Protein AF-A0A7W3JGL0-F1 (afdb_monomer_lite)

Sequence (249 aa):
MTEWSTSGGASVGLTPDGSASRDSFLTVTFDGLAQGTTYTVSADIQVPAAQTSTALDARARRVVVYNAVENAALQSAAALNIAGDTRRLAVTFTVGANAPLIRLYNGSELAADVIRWDSVLITEAQNDQTYFDGSSDARTAASNPIQVVGYESNRESKNVFHDVLGGGQDAALSPAGLRTGTLTYKFLTEADAYECELMHSGTGVLKFRDDHLTTIGMAYVPDGSITRELNVEGRVFWLVSVAFREVIV

Structure (mmCIF, N/CA/C/O backbone):
data_AF-A0A7W3JGL0-F1
#
_entry.id   AF-A0A7W3JGL0-F1
#
loop_
_atom_site.group_PDB
_atom_site.id
_atom_site.type_symbol
_atom_site.label_atom_id
_atom_site.label_alt_id
_atom_site.label_comp_id
_atom_site.label_asym_id
_atom_site.label_entity_id
_atom_site.label_seq_id
_atom_site.pdbx_PDB_ins_code
_atom_site.Cartn_x
_atom_site.Cartn_y
_atom_site.Cartn_z
_atom_site.occupancy
_atom_site.B_iso_or_equiv
_atom_site.auth_seq_id
_atom_site.auth_comp_id
_atom_site.auth_asym_id
_atom_site.auth_atom_id
_atom_site.pdbx_PDB_model_num
ATOM 1 N N . MET A 1 1 ? 22.371 -11.966 -1.452 1.00 48.28 1 MET A N 1
ATOM 2 C CA . MET A 1 1 ? 21.606 -10.822 -1.980 1.00 48.28 1 MET A CA 1
ATOM 3 C C . MET A 1 1 ? 20.168 -11.092 -1.588 1.00 48.28 1 MET A C 1
ATOM 5 O O . MET A 1 1 ? 19.657 -12.127 -1.988 1.00 48.28 1 MET A O 1
ATOM 9 N N . THR A 1 2 ? 19.590 -10.303 -0.686 1.00 53.94 2 THR A N 1
ATOM 10 C CA . THR A 1 2 ? 18.216 -10.526 -0.216 1.00 53.94 2 THR A CA 1
ATOM 11 C C . THR A 1 2 ? 17.275 -10.134 -1.348 1.00 53.94 2 THR A C 1
ATOM 13 O O . THR A 1 2 ? 17.360 -9.013 -1.849 1.00 53.94 2 THR A O 1
ATOM 16 N N . GLU A 1 3 ? 16.455 -11.067 -1.822 1.00 70.94 3 GLU A N 1
ATOM 17 C CA . GLU A 1 3 ? 15.416 -10.752 -2.796 1.00 70.94 3 GLU A CA 1
ATOM 18 C C . GLU A 1 3 ? 14.375 -9.840 -2.140 1.00 70.94 3 GLU A C 1
ATOM 20 O O . GLU A 1 3 ? 14.020 -10.035 -0.981 1.00 70.94 3 GLU A O 1
ATOM 25 N N . TRP A 1 4 ? 13.948 -8.796 -2.852 1.00 84.00 4 TRP A N 1
ATOM 26 C CA . TRP A 1 4 ? 12.911 -7.895 -2.355 1.00 84.00 4 TRP A CA 1
ATOM 27 C C . TRP A 1 4 ? 11.565 -8.614 -2.273 1.00 84.00 4 TRP A C 1
ATOM 29 O O . TRP A 1 4 ? 11.262 -9.435 -3.137 1.00 84.00 4 TRP A O 1
ATOM 39 N N . SER A 1 5 ? 10.766 -8.248 -1.278 1.00 80.31 5 SER A N 1
ATOM 40 C CA . SER A 1 5 ? 9.359 -8.605 -1.096 1.00 80.31 5 SER A CA 1
ATOM 41 C C . SER A 1 5 ? 8.697 -7.497 -0.284 1.00 80.31 5 SER A C 1
ATOM 43 O O . SER A 1 5 ? 9.308 -6.992 0.663 1.00 80.31 5 SER A O 1
ATOM 45 N N . THR A 1 6 ? 7.468 -7.125 -0.623 1.00 69.12 6 THR A N 1
ATOM 46 C CA . THR A 1 6 ? 6.667 -6.204 0.193 1.00 69.12 6 THR A CA 1
ATOM 47 C C . THR A 1 6 ? 6.252 -6.876 1.496 1.00 69.12 6 THR A C 1
ATOM 49 O O . THR A 1 6 ? 6.255 -6.247 2.551 1.00 69.12 6 THR A O 1
ATOM 52 N N . SER A 1 7 ? 5.918 -8.167 1.431 1.00 67.62 7 SER A N 1
ATOM 53 C CA . SER A 1 7 ? 5.554 -8.972 2.594 1.00 67.62 7 SER A CA 1
ATOM 54 C C . SER A 1 7 ? 6.132 -10.385 2.480 1.00 67.62 7 SER A C 1
ATOM 56 O O . SER A 1 7 ? 6.378 -10.891 1.389 1.00 67.62 7 SER A O 1
ATOM 58 N N . GLY A 1 8 ? 6.395 -11.034 3.615 1.00 72.00 8 GLY A N 1
ATOM 59 C CA . GLY A 1 8 ? 6.987 -12.372 3.619 1.00 72.00 8 GLY A CA 1
ATOM 60 C C . GLY A 1 8 ? 8.467 -12.372 3.220 1.00 72.00 8 GLY A C 1
ATOM 61 O O . GLY A 1 8 ? 9.244 -11.564 3.724 1.00 72.00 8 GLY A O 1
ATOM 62 N N . GLY A 1 9 ? 8.872 -13.332 2.384 1.00 78.12 9 GLY A N 1
ATOM 63 C CA . GLY A 1 9 ? 10.282 -13.551 2.028 1.00 78.12 9 GLY A CA 1
ATOM 64 C C . GLY A 1 9 ? 10.545 -13.820 0.547 1.00 78.12 9 GLY A C 1
ATOM 65 O O . GLY A 1 9 ? 11.642 -14.262 0.212 1.00 78.12 9 GLY A O 1
ATOM 66 N N . ALA A 1 10 ? 9.554 -13.613 -0.324 1.00 83.88 10 ALA A N 1
ATOM 67 C CA . ALA A 1 10 ? 9.675 -13.842 -1.761 1.00 83.88 10 ALA A CA 1
ATOM 68 C C . ALA A 1 10 ? 8.770 -12.884 -2.545 1.00 83.88 10 ALA A C 1
ATOM 70 O O . ALA A 1 10 ? 7.711 -12.504 -2.065 1.00 83.88 10 ALA A O 1
ATOM 71 N N . SER A 1 11 ? 9.177 -12.544 -3.766 1.00 90.56 11 SER A N 1
ATOM 72 C CA . SER A 1 11 ? 8.358 -11.851 -4.766 1.00 90.56 11 SER A CA 1
ATOM 73 C C . SER A 1 11 ? 8.549 -12.512 -6.127 1.00 90.56 11 SER A C 1
ATOM 75 O O . SER A 1 11 ? 9.456 -13.328 -6.315 1.00 90.56 11 SER A O 1
ATOM 77 N N . VAL A 1 12 ? 7.714 -12.160 -7.104 1.00 92.69 12 VAL A N 1
ATOM 78 C CA . VAL A 1 12 ? 7.864 -12.667 -8.469 1.00 92.69 12 VAL A CA 1
ATOM 79 C C . VAL A 1 12 ? 8.698 -11.688 -9.288 1.00 92.69 12 VAL A C 1
ATOM 81 O O . VAL A 1 12 ? 8.250 -10.590 -9.620 1.00 92.69 12 VAL A O 1
ATOM 84 N N . GLY A 1 13 ? 9.918 -12.094 -9.639 1.00 92.50 13 GLY A N 1
ATOM 85 C CA . GLY A 1 13 ? 10.746 -11.388 -10.614 1.00 92.50 13 GLY A CA 1
ATOM 86 C C . GLY A 1 13 ? 10.250 -11.628 -12.039 1.00 92.50 13 GLY A C 1
ATOM 87 O O . GLY A 1 13 ? 10.026 -12.768 -12.440 1.00 92.50 13 GLY A O 1
ATOM 88 N N . LEU A 1 14 ? 10.103 -10.556 -12.813 1.00 92.88 14 LEU A N 1
ATOM 89 C CA . LEU A 1 14 ? 9.735 -10.607 -14.221 1.00 92.88 14 LEU A CA 1
ATOM 90 C C . LEU A 1 14 ? 10.861 -10.004 -15.062 1.00 92.88 14 LEU A C 1
ATOM 92 O O . LEU A 1 14 ? 11.038 -8.781 -15.112 1.00 92.88 14 LEU A O 1
ATOM 96 N N . THR A 1 15 ? 11.591 -10.888 -15.735 1.00 91.19 15 THR A N 1
ATOM 97 C CA . THR A 1 15 ? 12.737 -10.563 -16.588 1.00 91.19 15 THR A CA 1
ATOM 98 C C . THR A 1 15 ? 12.379 -10.851 -18.046 1.00 91.19 15 THR A C 1
ATOM 100 O O . THR A 1 15 ? 12.052 -11.999 -18.354 1.00 91.19 15 THR A O 1
ATOM 103 N N . PRO A 1 16 ? 12.422 -9.852 -18.945 1.00 89.94 16 PRO A N 1
ATOM 104 C CA . PRO A 1 16 ? 12.273 -10.081 -20.377 1.00 89.94 16 PRO A CA 1
ATOM 105 C C . PRO A 1 16 ? 13.381 -11.001 -20.900 1.00 89.94 16 PRO A C 1
ATOM 107 O O . PRO A 1 16 ? 14.488 -11.026 -20.367 1.00 89.94 16 PRO A O 1
ATOM 110 N N . ASP A 1 17 ? 13.111 -11.752 -21.960 1.00 81.88 17 ASP A N 1
ATOM 111 C CA . ASP A 1 17 ? 14.067 -12.717 -22.518 1.00 81.88 17 ASP A CA 1
ATOM 112 C C . ASP A 1 17 ? 15.107 -12.090 -23.469 1.00 81.88 17 ASP A C 1
ATOM 114 O O . ASP A 1 17 ? 16.048 -12.767 -23.881 1.00 81.88 17 ASP A O 1
ATOM 118 N N . GLY A 1 18 ? 14.973 -10.800 -23.808 1.00 69.94 18 GLY A N 1
ATOM 119 C CA . GLY A 1 18 ? 15.872 -10.110 -24.738 1.00 69.94 18 GLY A CA 1
ATOM 120 C C . GLY A 1 18 ? 15.478 -10.218 -26.217 1.00 69.94 18 GLY A C 1
ATOM 121 O O . GLY A 1 18 ? 16.263 -9.813 -27.072 1.00 69.94 18 GLY A O 1
ATOM 122 N 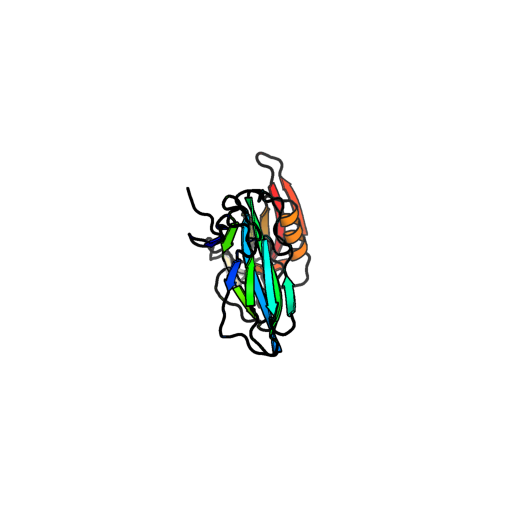N . SER A 1 19 ? 14.307 -10.777 -26.551 1.00 65.69 19 SER A N 1
ATOM 123 C CA . SER A 1 19 ? 13.934 -11.173 -27.923 1.00 65.69 19 SER A CA 1
ATOM 124 C C . SER A 1 19 ? 13.215 -10.101 -28.766 1.00 65.69 19 SER A C 1
ATOM 126 O O . SER A 1 19 ? 12.573 -10.431 -29.762 1.00 65.69 19 SER A O 1
ATOM 128 N N . ALA A 1 20 ? 13.321 -8.816 -28.399 1.00 72.31 20 ALA A N 1
ATOM 129 C CA . ALA A 1 20 ? 12.578 -7.675 -28.974 1.00 72.31 20 ALA A CA 1
ATOM 130 C C . ALA A 1 20 ? 11.058 -7.654 -28.680 1.00 72.31 20 ALA A C 1
ATOM 132 O O . ALA A 1 20 ? 10.349 -6.725 -29.080 1.00 72.31 20 ALA A O 1
ATOM 133 N N . SER A 1 21 ? 10.526 -8.650 -27.960 1.00 84.00 21 SER A N 1
ATOM 134 C CA . SER A 1 21 ? 9.156 -8.595 -27.444 1.00 84.00 21 SER A CA 1
ATOM 135 C C . SER A 1 21 ? 9.086 -7.721 -26.197 1.00 84.00 21 SER A C 1
ATOM 137 O O . SER A 1 21 ? 9.867 -7.885 -25.267 1.00 84.00 21 SER A O 1
ATOM 139 N N . ARG A 1 22 ? 8.098 -6.826 -26.158 1.00 89.31 22 ARG A N 1
ATOM 140 C CA . ARG A 1 22 ? 7.810 -5.949 -25.011 1.00 89.31 22 ARG A CA 1
ATOM 141 C C . ARG A 1 22 ? 6.583 -6.400 -24.223 1.00 89.31 22 ARG A C 1
ATOM 143 O O . ARG A 1 22 ? 6.184 -5.752 -23.261 1.00 89.31 22 ARG A O 1
ATOM 150 N N . ASP A 1 23 ? 5.985 -7.520 -24.622 1.00 88.50 23 ASP A N 1
ATOM 151 C CA . ASP A 1 23 ? 4.778 -8.088 -24.014 1.00 88.50 23 ASP A CA 1
ATOM 152 C C . ASP A 1 23 ? 5.149 -9.095 -22.911 1.00 88.50 23 ASP A C 1
ATOM 154 O O . ASP A 1 23 ? 4.600 -10.189 -22.826 1.00 88.50 23 ASP A O 1
ATOM 158 N N . SER A 1 24 ? 6.137 -8.756 -22.077 1.00 90.69 24 SER A N 1
ATOM 159 C CA . SER A 1 24 ? 6.474 -9.541 -20.886 1.00 90.69 24 SER A CA 1
ATOM 160 C C . SER A 1 24 ? 5.558 -9.140 -19.732 1.00 90.69 24 SER A C 1
ATOM 162 O O . SER A 1 24 ? 5.601 -7.999 -19.255 1.00 90.69 24 SER A O 1
ATOM 164 N N . PHE A 1 25 ? 4.741 -10.086 -19.269 1.00 93.19 25 PHE A N 1
ATOM 165 C CA . PHE A 1 25 ? 3.782 -9.886 -18.186 1.00 93.19 25 PHE A CA 1
ATOM 166 C C . PHE A 1 25 ? 3.583 -11.154 -17.350 1.00 93.19 25 PHE A C 1
ATOM 168 O O . PHE A 1 25 ? 3.810 -12.271 -17.812 1.00 93.19 25 PHE A O 1
ATOM 175 N N . LEU A 1 26 ? 3.087 -10.972 -16.128 1.00 94.12 26 LEU A N 1
ATOM 176 C CA . LEU A 1 26 ? 2.464 -12.040 -15.346 1.00 94.12 26 LEU A CA 1
ATOM 177 C C . LEU A 1 26 ? 0.955 -11.993 -15.566 1.00 94.12 26 LEU A C 1
ATOM 179 O O . LEU A 1 26 ? 0.373 -10.908 -15.581 1.00 94.12 26 LEU A O 1
ATOM 183 N N . THR A 1 27 ? 0.322 -13.154 -15.720 1.00 93.31 27 THR A N 1
ATOM 184 C CA . THR A 1 27 ? -1.144 -13.241 -15.756 1.00 93.31 27 THR A CA 1
ATOM 185 C C . THR A 1 27 ? -1.660 -13.547 -14.363 1.00 93.31 27 THR A C 1
ATOM 187 O O . THR A 1 27 ? -1.205 -14.499 -13.731 1.00 93.31 27 THR A O 1
ATOM 190 N N . VAL A 1 28 ? -2.632 -12.765 -13.907 1.00 92.12 28 VAL A N 1
ATOM 191 C CA . VAL A 1 28 ? -3.369 -13.026 -12.670 1.00 92.12 28 VAL A CA 1
ATOM 192 C C . VAL A 1 28 ? -4.700 -13.653 -13.060 1.00 92.12 28 VAL A C 1
ATOM 194 O O . VAL A 1 28 ? -5.459 -13.066 -13.829 1.00 92.12 28 VAL A O 1
ATOM 197 N N . THR A 1 29 ? -4.967 -14.855 -12.555 1.00 85.88 29 THR A N 1
ATOM 198 C CA . THR A 1 29 ? -6.208 -15.590 -12.837 1.00 85.88 29 THR A CA 1
ATOM 199 C C . THR A 1 29 ? -6.998 -15.743 -11.547 1.00 85.88 29 THR A C 1
ATOM 201 O O . THR A 1 29 ? -6.423 -16.078 -10.513 1.00 85.88 29 THR A O 1
ATOM 204 N N . PHE A 1 30 ? -8.303 -15.485 -11.608 1.00 82.38 30 PHE A N 1
ATOM 205 C CA . PHE A 1 30 ? -9.216 -15.666 -10.486 1.00 82.38 30 PHE A CA 1
ATOM 206 C C . PHE A 1 30 ? -10.562 -16.176 -10.997 1.00 82.38 30 PHE A C 1
ATOM 208 O O . PHE A 1 30 ? -11.223 -15.504 -11.786 1.00 82.38 30 PHE A O 1
ATOM 215 N N . ASP A 1 31 ? -10.971 -17.352 -10.527 1.00 79.12 31 ASP A N 1
ATOM 216 C CA . ASP A 1 31 ? -12.157 -18.051 -11.040 1.00 79.12 31 ASP A CA 1
ATOM 217 C C . ASP A 1 31 ? -13.481 -17.525 -10.449 1.00 79.12 31 ASP A C 1
ATOM 219 O O . ASP A 1 31 ? -14.560 -17.909 -10.891 1.00 79.12 31 ASP A O 1
ATOM 223 N N . GLY A 1 32 ? -13.421 -16.631 -9.455 1.00 82.38 32 GLY A N 1
ATOM 224 C CA . GLY A 1 32 ? -14.588 -16.124 -8.721 1.00 82.38 32 GLY A CA 1
ATOM 225 C C . GLY A 1 32 ? -15.128 -14.765 -9.181 1.00 82.38 32 GLY A C 1
ATOM 226 O O . GLY A 1 32 ? -15.842 -14.120 -8.418 1.00 82.38 32 GLY A O 1
ATOM 227 N N . LEU A 1 33 ? -14.765 -14.286 -10.375 1.00 87.12 33 LEU A N 1
ATOM 228 C CA . LEU A 1 33 ? -15.243 -12.995 -10.885 1.00 87.12 33 LEU A CA 1
ATOM 229 C C . LEU A 1 33 ? -16.675 -13.111 -11.429 1.00 87.12 33 LEU A C 1
ATOM 231 O O . LEU A 1 33 ? -16.904 -13.724 -12.471 1.00 87.12 33 LEU A O 1
ATOM 235 N N . ALA A 1 34 ? -17.639 -12.494 -10.746 1.00 88.00 34 ALA A N 1
ATOM 236 C CA . ALA A 1 34 ? -19.038 -12.485 -11.157 1.00 88.00 34 ALA A CA 1
ATOM 237 C C . ALA A 1 34 ? -19.312 -11.415 -12.228 1.00 88.00 34 ALA A C 1
ATOM 239 O O . ALA A 1 34 ? -18.897 -10.264 -12.096 1.00 88.00 34 ALA A O 1
ATOM 240 N N . GLN A 1 35 ? -20.044 -11.782 -13.286 1.00 89.50 35 GLN A N 1
ATOM 241 C CA . GLN A 1 35 ? -20.474 -10.847 -14.330 1.00 89.50 35 GLN A CA 1
ATOM 242 C C . GLN A 1 35 ? -21.324 -9.708 -13.747 1.00 89.50 35 GLN A C 1
ATOM 244 O O . GLN A 1 35 ? -22.228 -9.938 -12.950 1.00 89.50 35 GLN A O 1
ATOM 249 N N . GLY A 1 36 ? -21.068 -8.480 -14.202 1.00 86.94 36 GLY A N 1
ATOM 250 C CA . GLY A 1 36 ? -21.747 -7.264 -13.751 1.00 86.94 36 GLY A CA 1
ATOM 251 C C . GLY A 1 36 ? -21.203 -6.701 -12.438 1.00 86.94 36 GLY A C 1
ATOM 252 O O . GLY A 1 36 ? -21.523 -5.566 -12.091 1.00 86.94 36 GLY A O 1
ATOM 253 N N . THR A 1 37 ? -20.350 -7.448 -11.738 1.00 87.06 37 THR A N 1
ATOM 254 C CA . THR A 1 37 ? -19.745 -7.014 -10.483 1.00 87.06 37 THR A CA 1
ATOM 255 C C . THR A 1 37 ? -18.481 -6.197 -10.740 1.00 87.06 37 THR A C 1
ATOM 257 O O . THR A 1 37 ? -17.677 -6.496 -11.629 1.00 87.06 37 THR A O 1
ATOM 260 N N . THR A 1 38 ? -18.305 -5.136 -9.955 1.00 87.94 38 THR A N 1
ATOM 261 C CA . THR A 1 38 ? -17.106 -4.294 -9.990 1.00 87.94 38 THR A CA 1
ATOM 262 C C . THR A 1 38 ? -16.064 -4.833 -9.026 1.00 87.94 38 THR A C 1
ATOM 264 O O . THR A 1 38 ? -16.363 -5.072 -7.862 1.00 87.94 38 THR A O 1
ATOM 267 N N . TYR A 1 39 ? -14.832 -4.974 -9.500 1.00 88.50 39 TYR A N 1
ATOM 268 C CA . TYR A 1 39 ? -13.680 -5.399 -8.721 1.00 88.50 39 TYR A CA 1
ATOM 269 C C . TYR A 1 39 ? -12.544 -4.388 -8.846 1.00 88.50 39 TYR A C 1
ATOM 271 O O . TYR A 1 39 ? -12.465 -3.628 -9.809 1.00 88.50 39 TYR A O 1
ATOM 279 N N . THR A 1 40 ? -11.632 -4.398 -7.883 1.00 88.69 40 THR A N 1
ATOM 280 C CA . THR A 1 40 ? -10.342 -3.719 -7.963 1.00 88.69 40 THR A CA 1
ATOM 281 C C . THR A 1 40 ? -9.242 -4.758 -7.880 1.00 88.69 40 THR A C 1
ATOM 283 O O . THR A 1 40 ? -9.160 -5.499 -6.905 1.00 88.69 40 THR A O 1
ATOM 286 N N . VAL A 1 41 ? -8.382 -4.806 -8.895 1.00 91.38 41 VAL A N 1
ATOM 287 C CA . VAL A 1 41 ? -7.107 -5.518 -8.796 1.00 91.38 41 VAL A CA 1
ATOM 288 C C . VAL A 1 41 ? -6.028 -4.550 -8.344 1.00 91.38 41 VAL A C 1
ATOM 290 O O . VAL A 1 41 ? -5.963 -3.418 -8.826 1.00 91.38 41 VAL A O 1
ATOM 293 N N . SER A 1 42 ? -5.167 -4.996 -7.438 1.00 90.12 42 SER A N 1
ATOM 294 C CA . SER A 1 42 ? -4.007 -4.245 -6.983 1.00 90.12 42 SER A CA 1
ATOM 295 C C . SER A 1 42 ? -2.791 -5.146 -6.774 1.00 90.12 42 SER A C 1
ATOM 297 O O . SER A 1 42 ? -2.930 -6.337 -6.506 1.00 90.12 42 SER A O 1
ATOM 299 N N . ALA A 1 43 ? -1.596 -4.590 -6.948 1.00 90.12 43 ALA A N 1
ATOM 300 C CA . ALA A 1 43 ? -0.329 -5.290 -6.758 1.00 90.12 43 ALA A CA 1
ATOM 301 C C . ALA A 1 43 ? 0.774 -4.289 -6.398 1.00 90.12 43 ALA A C 1
ATOM 303 O O . ALA A 1 43 ? 0.718 -3.127 -6.815 1.00 90.12 43 ALA A O 1
ATOM 304 N N . ASP A 1 44 ? 1.780 -4.744 -5.658 1.00 90.56 44 ASP A N 1
ATOM 305 C CA . ASP A 1 44 ? 2.986 -3.971 -5.391 1.00 90.56 44 ASP A CA 1
ATOM 306 C C . ASP A 1 44 ? 4.030 -4.261 -6.456 1.00 90.56 44 ASP A C 1
ATOM 308 O O . ASP A 1 44 ? 4.251 -5.411 -6.834 1.00 90.56 44 ASP A O 1
ATOM 312 N N . ILE A 1 45 ? 4.672 -3.207 -6.941 1.00 93.81 45 ILE A N 1
ATOM 313 C CA . ILE A 1 45 ? 5.772 -3.290 -7.897 1.00 93.81 45 ILE A CA 1
ATOM 314 C C . ILE A 1 45 ? 7.041 -2.746 -7.260 1.00 93.81 45 ILE A C 1
ATOM 316 O O . ILE A 1 45 ? 6.999 -1.720 -6.581 1.00 93.81 45 ILE A O 1
ATOM 320 N N . GLN A 1 46 ? 8.169 -3.389 -7.556 1.00 94.12 46 GLN A N 1
ATOM 321 C CA . GLN A 1 46 ? 9.494 -2.804 -7.402 1.00 94.12 46 GLN A CA 1
ATOM 322 C C . GLN A 1 46 ? 10.182 -2.663 -8.762 1.00 94.12 46 GLN A C 1
ATOM 324 O O . GLN A 1 46 ? 10.187 -3.594 -9.574 1.00 94.12 46 GLN A O 1
ATOM 329 N N . VAL A 1 47 ? 10.835 -1.517 -8.957 1.00 92.81 47 VAL A N 1
ATOM 330 C CA . VAL A 1 47 ? 11.771 -1.225 -10.047 1.00 92.81 47 VAL A CA 1
ATOM 331 C C . VAL A 1 47 ? 13.194 -1.204 -9.461 1.00 92.81 47 VAL A C 1
ATOM 333 O O . VAL A 1 47 ? 13.651 -0.161 -8.995 1.00 92.81 47 VAL A O 1
ATOM 336 N N . PRO A 1 48 ? 13.922 -2.340 -9.414 1.00 90.25 48 PRO A N 1
ATOM 337 C CA . PRO A 1 48 ? 15.226 -2.426 -8.746 1.00 90.25 48 PRO A CA 1
ATOM 338 C C . PRO A 1 48 ? 16.272 -1.487 -9.358 1.00 90.25 48 PRO A C 1
ATOM 340 O O . PRO A 1 48 ? 17.074 -0.887 -8.646 1.00 90.25 48 PRO A O 1
ATOM 343 N N . ALA A 1 49 ? 16.228 -1.333 -10.679 1.00 92.31 49 ALA A N 1
ATOM 344 C CA . ALA A 1 49 ? 17.006 -0.379 -11.450 1.00 92.31 49 ALA A CA 1
ATOM 345 C C . ALA A 1 49 ? 16.091 0.268 -12.491 1.00 92.31 49 ALA A C 1
ATOM 347 O O . ALA A 1 49 ? 15.136 -0.360 -12.949 1.00 92.31 49 ALA A O 1
ATOM 348 N N . ALA A 1 50 ? 16.383 1.513 -12.869 1.00 93.38 50 ALA A N 1
ATOM 349 C CA . ALA A 1 50 ? 15.660 2.157 -13.957 1.00 93.38 50 ALA A CA 1
ATOM 350 C C . ALA A 1 50 ? 15.792 1.310 -15.231 1.00 93.38 50 ALA A C 1
ATOM 352 O O . ALA A 1 50 ? 16.898 0.930 -15.615 1.00 93.38 50 ALA A O 1
ATOM 353 N N . GLN A 1 51 ? 14.663 1.029 -15.875 1.00 94.94 51 GLN A N 1
ATOM 354 C CA . GLN A 1 51 ? 14.622 0.350 -17.158 1.00 94.94 51 GLN A CA 1
ATOM 355 C C . GLN A 1 51 ? 15.303 1.222 -18.210 1.00 94.94 51 GLN A C 1
ATOM 357 O O . GLN A 1 51 ? 15.044 2.426 -18.313 1.00 94.94 51 GLN A O 1
ATOM 362 N N . THR A 1 52 ? 16.181 0.596 -18.976 1.00 94.50 52 THR A N 1
ATOM 363 C CA . THR A 1 52 ? 17.081 1.237 -19.934 1.00 94.50 52 THR A CA 1
ATOM 364 C C . THR A 1 52 ? 16.626 1.078 -21.377 1.00 94.50 52 THR A C 1
ATOM 366 O O . THR A 1 52 ? 17.153 1.768 -22.250 1.00 94.50 52 THR A O 1
ATOM 369 N N . SER A 1 53 ? 15.635 0.219 -21.643 1.00 92.44 53 SER A N 1
ATOM 370 C CA . SER A 1 53 ? 15.044 0.106 -22.973 1.00 92.44 53 SER A CA 1
ATOM 371 C C . SER A 1 53 ? 14.544 1.465 -23.452 1.00 92.44 53 SER A C 1
ATOM 373 O O . SER A 1 53 ? 13.781 2.160 -22.778 1.00 92.44 53 SER A O 1
ATOM 375 N N . THR A 1 54 ? 14.956 1.833 -24.660 1.00 90.31 54 THR A N 1
ATOM 376 C CA . THR A 1 54 ? 14.480 3.033 -25.354 1.00 90.31 54 THR A CA 1
ATOM 377 C C . THR A 1 54 ? 13.119 2.817 -26.014 1.00 90.31 54 THR A C 1
ATOM 379 O O . THR A 1 54 ? 12.518 3.770 -26.506 1.00 90.31 54 THR A O 1
ATOM 382 N N . ALA A 1 55 ? 12.619 1.580 -26.007 1.00 89.31 55 ALA A N 1
ATOM 383 C CA . ALA A 1 55 ? 11.414 1.170 -26.701 1.00 89.31 55 ALA A CA 1
ATOM 384 C C . ALA A 1 55 ? 10.320 0.676 -25.748 1.00 89.31 55 ALA A C 1
ATOM 386 O O . ALA A 1 55 ? 9.521 -0.136 -26.171 1.00 89.31 55 ALA A O 1
ATOM 387 N N . LEU A 1 56 ? 10.225 1.134 -24.498 1.00 92.12 56 LEU A N 1
ATOM 388 C CA . LEU A 1 56 ? 9.202 0.647 -23.553 1.00 92.12 56 LEU A CA 1
ATOM 389 C C . LEU A 1 56 ? 7.771 0.631 -24.131 1.00 92.12 56 LEU A C 1
ATOM 391 O O . LEU A 1 56 ? 7.344 1.568 -24.812 1.00 92.12 56 LEU A O 1
ATOM 395 N N . ASP A 1 57 ? 7.016 -0.428 -23.834 1.00 93.12 57 ASP A N 1
ATOM 396 C CA . ASP A 1 57 ? 5.592 -0.512 -24.163 1.00 93.12 57 ASP A CA 1
ATOM 397 C C . ASP A 1 57 ? 4.785 0.554 -23.399 1.00 93.12 57 ASP A C 1
ATOM 399 O O . ASP A 1 57 ? 5.133 0.951 -22.284 1.00 93.12 57 ASP A O 1
ATOM 403 N N . ALA A 1 58 ? 3.652 0.990 -23.955 1.00 90.75 58 ALA A N 1
ATOM 404 C CA . ALA A 1 58 ? 2.749 1.927 -23.280 1.00 90.75 58 ALA A CA 1
ATOM 405 C C . ALA A 1 58 ? 2.222 1.387 -21.930 1.00 90.75 58 ALA A C 1
ATOM 407 O O . ALA A 1 58 ? 1.871 2.161 -21.030 1.00 90.75 58 ALA A O 1
ATOM 408 N N . ARG A 1 59 ? 2.195 0.057 -21.784 1.00 94.06 59 ARG A N 1
ATOM 409 C CA . ARG A 1 59 ? 1.778 -0.685 -20.591 1.00 94.06 59 ARG A CA 1
ATOM 410 C C . ARG A 1 59 ? 2.920 -0.939 -19.605 1.00 94.06 59 ARG A C 1
ATOM 412 O O . ARG A 1 59 ? 2.680 -1.557 -18.572 1.00 94.06 59 ARG A O 1
ATOM 419 N N . ALA A 1 60 ? 4.142 -0.483 -19.887 1.00 94.88 60 ALA A N 1
ATOM 420 C CA . ALA A 1 60 ? 5.294 -0.738 -19.030 1.00 94.88 60 ALA A CA 1
ATOM 421 C C . ALA A 1 60 ? 5.055 -0.286 -17.585 1.00 94.88 60 ALA A C 1
ATOM 423 O O . ALA A 1 60 ? 4.610 0.840 -17.338 1.00 94.88 60 ALA A O 1
ATOM 424 N N . ARG A 1 61 ? 5.382 -1.176 -16.637 1.00 95.62 61 ARG A N 1
ATOM 425 C CA . ARG A 1 61 ? 5.239 -0.968 -15.188 1.00 95.62 61 ARG A CA 1
ATOM 426 C C . ARG A 1 61 ? 3.807 -0.632 -14.750 1.00 95.62 61 ARG A C 1
ATOM 428 O O . ARG A 1 61 ? 3.610 0.228 -13.890 1.00 95.62 61 ARG A O 1
ATOM 435 N N . ARG A 1 62 ? 2.803 -1.264 -15.366 1.00 95.94 62 ARG A N 1
ATOM 436 C CA . ARG A 1 62 ? 1.379 -1.073 -15.040 1.00 95.94 62 ARG A CA 1
ATOM 437 C C . ARG A 1 62 ? 0.691 -2.381 -14.685 1.00 95.94 62 ARG A C 1
ATOM 439 O O . ARG A 1 62 ? 1.057 -3.454 -15.168 1.00 95.94 62 ARG A O 1
ATOM 446 N N . VAL A 1 63 ? -0.377 -2.241 -13.909 1.00 95.81 63 VAL A N 1
ATOM 447 C CA . VAL A 1 63 ? -1.455 -3.227 -13.844 1.00 95.81 63 VAL A CA 1
ATOM 448 C C . VAL A 1 63 ? -2.410 -2.925 -14.992 1.00 95.81 63 VAL A C 1
ATOM 450 O O . VAL A 1 63 ? -2.812 -1.773 -15.176 1.00 95.81 63 VAL A O 1
ATOM 453 N N . VAL A 1 64 ? -2.757 -3.941 -15.776 1.00 95.19 64 VAL A N 1
ATOM 454 C CA . VAL A 1 64 ? -3.649 -3.815 -16.930 1.00 95.19 64 VAL A CA 1
ATOM 455 C C . VAL A 1 64 ? -4.742 -4.865 -16.839 1.00 95.19 64 VAL A C 1
ATOM 457 O O . VAL A 1 64 ? -4.468 -6.049 -16.667 1.00 95.19 64 VAL A O 1
ATOM 460 N N . VAL A 1 65 ? -5.981 -4.425 -17.009 1.00 93.75 65 VAL A N 1
ATOM 461 C CA . VAL A 1 65 ? -7.154 -5.282 -17.134 1.00 93.75 65 VAL A CA 1
ATOM 462 C C . VAL A 1 65 ? -7.635 -5.175 -18.569 1.00 93.75 65 VAL A C 1
ATOM 464 O O . VAL A 1 65 ? -8.117 -4.126 -19.000 1.00 93.75 65 VAL A O 1
ATOM 467 N N . TYR A 1 66 ? -7.447 -6.249 -19.324 1.00 88.94 66 TYR A N 1
ATOM 468 C CA . TYR A 1 66 ? -7.803 -6.321 -20.731 1.00 88.94 66 TYR A CA 1
ATOM 469 C C . TYR A 1 66 ? -9.086 -7.124 -20.916 1.00 88.94 66 TYR A C 1
ATOM 471 O O . TYR A 1 66 ? -9.157 -8.297 -20.550 1.00 88.94 66 TYR A O 1
ATOM 479 N N . ASN A 1 67 ? -10.089 -6.505 -21.530 1.00 79.75 67 ASN A N 1
ATOM 480 C CA . ASN A 1 67 ? -11.260 -7.213 -22.019 1.00 79.75 67 ASN A CA 1
ATOM 481 C C . ASN A 1 67 ? -11.046 -7.549 -23.500 1.00 79.75 67 ASN A C 1
ATOM 483 O O . ASN A 1 67 ? -11.104 -6.673 -24.365 1.00 79.75 67 ASN A O 1
ATOM 487 N N . ALA A 1 68 ? -10.798 -8.828 -23.788 1.00 67.94 68 ALA A N 1
ATOM 488 C CA . ALA A 1 68 ? -10.476 -9.296 -25.134 1.00 67.94 68 ALA A CA 1
ATOM 489 C C . ALA A 1 68 ? -11.622 -9.134 -26.142 1.00 67.94 68 ALA A C 1
ATOM 491 O O . ALA A 1 68 ? -11.368 -9.066 -27.341 1.00 67.94 68 ALA A O 1
ATOM 492 N N . VAL A 1 69 ? -12.869 -9.051 -25.675 1.00 67.50 69 VAL A N 1
ATOM 493 C CA . VAL A 1 69 ? -14.045 -8.953 -26.552 1.00 67.50 69 VAL A CA 1
ATOM 494 C C . VAL A 1 69 ? -14.377 -7.504 -26.887 1.00 67.50 69 VAL A C 1
ATOM 496 O O . VAL A 1 69 ? -14.707 -7.191 -28.026 1.00 67.50 69 VAL A O 1
ATOM 499 N N . GLU A 1 70 ? -14.235 -6.605 -25.918 1.00 63.94 70 GLU A N 1
ATOM 500 C CA . GLU A 1 70 ? -14.473 -5.166 -26.109 1.00 63.94 70 GLU A CA 1
ATOM 501 C C . GLU A 1 70 ? -13.244 -4.438 -26.677 1.00 63.94 70 GLU A C 1
ATOM 503 O O . GLU A 1 70 ? -13.316 -3.256 -27.005 1.00 63.94 70 GLU A O 1
ATOM 508 N N . ASN A 1 71 ? -12.108 -5.141 -26.785 1.00 68.19 71 ASN A N 1
ATOM 509 C CA . ASN A 1 71 ? -10.793 -4.597 -27.123 1.00 68.19 71 ASN A CA 1
ATOM 510 C C . ASN A 1 71 ? -10.442 -3.338 -26.304 1.00 68.19 71 ASN A C 1
ATOM 512 O O . ASN A 1 71 ? -9.799 -2.405 -26.789 1.00 68.19 71 ASN A O 1
ATOM 516 N N . ALA A 1 72 ? -10.888 -3.322 -25.049 1.00 70.56 72 ALA A N 1
ATOM 517 C CA . ALA A 1 72 ? -10.716 -2.226 -24.115 1.00 70.56 72 ALA A CA 1
ATOM 518 C C . ALA A 1 72 ? -9.728 -2.639 -23.021 1.00 70.56 72 ALA A C 1
ATOM 520 O O . ALA A 1 72 ? -9.783 -3.755 -22.496 1.00 70.56 72 ALA A O 1
ATOM 521 N N . ALA A 1 73 ? -8.815 -1.732 -22.679 1.00 83.00 73 ALA A N 1
ATOM 522 C CA . ALA A 1 73 ? -7.859 -1.920 -21.599 1.00 83.00 73 ALA A CA 1
ATOM 523 C C . ALA A 1 73 ? -8.036 -0.811 -20.563 1.00 83.00 73 ALA A C 1
ATOM 525 O O . ALA A 1 73 ? -7.906 0.372 -20.884 1.00 83.00 73 ALA A O 1
ATOM 526 N N . LEU A 1 74 ? -8.293 -1.202 -19.319 1.00 90.19 74 LEU A N 1
ATOM 527 C CA . LEU A 1 74 ? -8.146 -0.324 -18.165 1.00 90.19 74 LEU A CA 1
ATOM 528 C C . LEU A 1 74 ? -6.750 -0.535 -17.588 1.00 90.19 74 LEU A C 1
ATOM 530 O O . LEU A 1 74 ? -6.259 -1.662 -17.529 1.00 90.19 74 LEU A O 1
ATOM 534 N N . GLN A 1 75 ? -6.089 0.544 -17.187 1.00 93.00 75 GLN A N 1
ATOM 535 C CA . GLN A 1 75 ? -4.707 0.477 -16.724 1.00 93.00 75 GLN A CA 1
ATOM 536 C C . GLN A 1 75 ? -4.444 1.466 -15.596 1.00 93.00 75 GLN A C 1
ATOM 538 O O . GLN A 1 75 ? -4.999 2.566 -15.580 1.00 93.00 75 GLN A O 1
ATOM 543 N N . SER A 1 76 ? -3.564 1.081 -14.675 1.00 90.12 76 SER A N 1
ATOM 544 C CA . SER A 1 76 ? -3.095 1.959 -13.605 1.00 90.12 76 SER A CA 1
ATOM 545 C C . SER A 1 76 ? -2.210 3.063 -14.182 1.00 90.12 76 SER A C 1
ATOM 547 O O . SER A 1 76 ? -1.781 2.985 -15.336 1.00 90.12 76 SER A O 1
ATOM 549 N N . ALA A 1 77 ? -1.834 4.055 -13.371 1.00 85.06 77 ALA A N 1
ATOM 550 C CA . ALA A 1 77 ? -0.622 4.829 -13.646 1.00 85.06 77 ALA A CA 1
ATOM 551 C C . ALA A 1 77 ? 0.602 3.889 -13.725 1.00 85.06 77 ALA A C 1
ATOM 553 O O . ALA A 1 77 ? 0.608 2.826 -13.100 1.00 85.06 77 ALA A O 1
ATOM 554 N N . ALA A 1 78 ? 1.620 4.257 -14.506 1.00 88.69 78 ALA A N 1
ATOM 555 C CA . ALA A 1 78 ? 2.881 3.518 -14.514 1.00 88.69 78 ALA A CA 1
ATOM 556 C C . ALA A 1 78 ? 3.668 3.818 -13.238 1.00 88.69 78 ALA A C 1
ATOM 558 O O . ALA A 1 78 ? 3.655 4.956 -12.759 1.00 88.69 78 ALA A O 1
ATOM 559 N N . ALA A 1 79 ? 4.402 2.828 -12.732 1.00 84.44 79 ALA A N 1
ATOM 560 C CA . ALA A 1 79 ? 5.456 3.104 -11.763 1.00 84.44 79 ALA A CA 1
ATOM 561 C C . ALA A 1 79 ? 6.543 3.996 -12.380 1.00 84.44 79 ALA A C 1
ATOM 563 O O . ALA A 1 79 ? 6.736 4.019 -13.609 1.00 84.44 79 ALA A O 1
ATOM 564 N N . LEU A 1 80 ? 7.243 4.744 -11.526 1.00 83.56 80 LEU A N 1
ATOM 565 C CA . LEU A 1 80 ? 8.309 5.625 -11.980 1.00 83.56 80 LEU A CA 1
ATOM 566 C C . LEU A 1 80 ? 9.470 4.785 -12.501 1.00 83.56 80 LEU A C 1
ATOM 568 O O . LEU A 1 80 ? 9.791 3.721 -11.980 1.00 83.56 80 LEU A O 1
ATOM 572 N N . ASN A 1 81 ? 10.130 5.288 -13.541 1.00 91.69 81 ASN A N 1
ATOM 573 C CA . ASN A 1 81 ? 11.325 4.645 -14.067 1.00 91.69 81 ASN A CA 1
ATOM 574 C C . ASN A 1 81 ? 12.574 5.083 -13.293 1.00 91.69 81 ASN A C 1
ATOM 576 O O . ASN A 1 81 ? 13.458 5.735 -13.845 1.00 91.69 81 ASN A O 1
ATOM 580 N N . ILE A 1 82 ? 12.604 4.809 -11.992 1.00 84.00 82 ILE A N 1
ATOM 581 C CA . ILE A 1 82 ? 13.691 5.210 -11.097 1.00 84.00 82 ILE A CA 1
ATOM 582 C C . ILE A 1 82 ? 14.096 3.990 -10.274 1.00 84.00 82 ILE A C 1
ATOM 584 O O . ILE A 1 82 ? 13.249 3.210 -9.847 1.00 84.00 82 ILE A O 1
ATOM 588 N N . ALA A 1 83 ? 15.402 3.817 -10.071 1.00 86.06 83 ALA A N 1
ATOM 589 C CA . ALA A 1 83 ? 15.930 2.721 -9.270 1.00 86.06 83 ALA A CA 1
ATOM 590 C C . ALA A 1 83 ? 15.401 2.779 -7.828 1.00 86.06 83 ALA A C 1
ATOM 592 O O . ALA A 1 83 ? 15.426 3.831 -7.190 1.00 86.06 83 ALA A O 1
ATOM 593 N N . GLY A 1 84 ? 14.951 1.634 -7.321 1.00 81.00 84 GLY A N 1
ATOM 594 C CA . GLY A 1 84 ? 14.382 1.485 -5.985 1.00 81.00 84 GLY A CA 1
ATOM 595 C C . GLY A 1 84 ? 12.915 1.902 -5.862 1.00 81.00 84 GLY A C 1
ATOM 596 O O . GLY A 1 84 ? 12.366 1.768 -4.768 1.00 81.00 84 GLY A O 1
ATOM 597 N N . ASP A 1 85 ? 12.266 2.370 -6.937 1.00 80.81 85 ASP A N 1
ATOM 598 C CA . ASP A 1 85 ? 10.852 2.740 -6.870 1.00 80.81 85 ASP A CA 1
ATOM 599 C C . ASP A 1 85 ? 10.007 1.537 -6.444 1.00 80.81 85 ASP A C 1
ATOM 601 O O . ASP A 1 85 ? 10.092 0.464 -7.043 1.00 80.81 85 ASP A O 1
ATOM 605 N N . THR A 1 86 ? 9.218 1.725 -5.389 1.00 86.75 86 THR A N 1
ATOM 606 C CA . THR A 1 86 ? 8.340 0.707 -4.815 1.00 86.75 86 THR A CA 1
ATOM 607 C C . THR A 1 86 ? 6.994 1.344 -4.514 1.00 86.75 86 THR A C 1
ATOM 609 O O . THR A 1 86 ? 6.950 2.389 -3.865 1.00 86.75 86 THR A O 1
ATOM 612 N N . ARG A 1 87 ? 5.896 0.752 -4.997 1.00 84.31 87 ARG A N 1
ATOM 613 C CA . ARG A 1 87 ? 4.545 1.301 -4.793 1.00 84.31 87 ARG A CA 1
ATOM 614 C C . ARG A 1 87 ? 3.439 0.291 -5.070 1.00 84.31 87 ARG A C 1
ATOM 616 O O . ARG A 1 87 ? 3.622 -0.630 -5.865 1.00 84.31 87 ARG A O 1
ATOM 623 N N . ARG A 1 88 ? 2.259 0.588 -4.529 1.00 87.94 88 ARG A N 1
ATOM 624 C CA . ARG A 1 88 ? 0.999 -0.074 -4.864 1.00 87.94 88 ARG A CA 1
ATOM 625 C C . ARG A 1 88 ? 0.403 0.510 -6.141 1.00 87.94 88 ARG A C 1
ATOM 627 O O . ARG A 1 88 ? 0.261 1.726 -6.267 1.00 87.94 88 ARG A O 1
ATOM 634 N N . LEU A 1 89 ? 0.012 -0.347 -7.077 1.00 86.00 89 LEU A N 1
ATOM 635 C CA . LEU A 1 89 ? -0.753 0.020 -8.268 1.00 86.00 89 LEU A CA 1
ATOM 636 C C . LEU A 1 89 ? -2.111 -0.677 -8.246 1.00 86.00 89 LEU A C 1
ATOM 638 O O . LEU A 1 89 ? -2.212 -1.809 -7.779 1.00 86.00 89 LEU A O 1
ATOM 642 N N . ALA A 1 90 ? -3.148 -0.017 -8.767 1.00 87.12 90 ALA A N 1
ATOM 643 C CA . ALA A 1 90 ? -4.503 -0.559 -8.782 1.00 87.12 90 ALA A CA 1
ATOM 644 C C . ALA A 1 90 ? -5.290 -0.179 -10.044 1.00 87.12 90 ALA A C 1
ATOM 646 O O . ALA A 1 90 ? -5.060 0.877 -10.640 1.00 87.12 90 ALA A O 1
ATOM 647 N N . VAL A 1 91 ? -6.234 -1.045 -10.422 1.00 87.75 91 VAL A N 1
ATOM 648 C CA . VAL A 1 91 ? -7.226 -0.828 -11.483 1.00 87.75 91 VAL A CA 1
ATOM 649 C C . VAL A 1 91 ? -8.578 -1.345 -11.015 1.00 87.75 91 VAL A C 1
ATOM 651 O O . VAL A 1 91 ? -8.717 -2.528 -10.705 1.00 87.75 91 VAL A O 1
ATOM 654 N N . THR A 1 92 ? -9.581 -0.470 -11.012 1.00 88.88 92 THR A N 1
ATOM 655 C CA . THR A 1 92 ? -10.984 -0.844 -10.799 1.00 88.88 92 THR A CA 1
ATOM 656 C C . THR A 1 92 ? -11.652 -1.104 -12.144 1.00 88.88 92 THR A C 1
ATOM 658 O O . THR A 1 92 ? -11.500 -0.317 -13.077 1.00 88.88 92 THR A O 1
ATOM 661 N N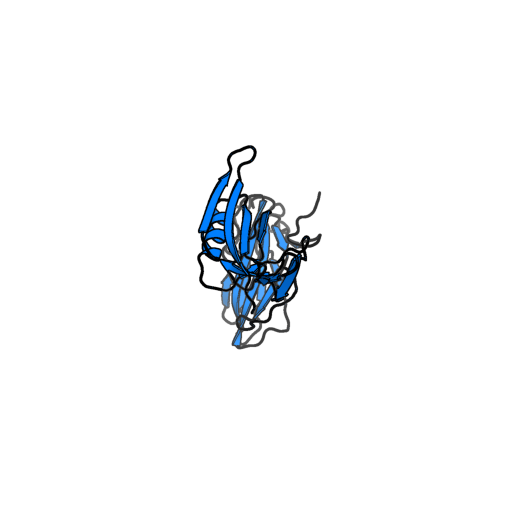 . PHE A 1 93 ? -12.380 -2.210 -12.252 1.00 87.12 93 PHE A N 1
ATOM 662 C CA . PHE A 1 93 ? -13.050 -2.650 -13.470 1.00 87.12 93 PHE A CA 1
ATOM 663 C C . PHE A 1 93 ? -14.364 -3.356 -13.140 1.00 87.12 93 PHE A C 1
ATOM 665 O O . PHE A 1 93 ? -14.497 -3.992 -12.099 1.00 87.12 93 PHE A O 1
ATOM 672 N N . THR A 1 94 ? -15.328 -3.285 -14.051 1.00 88.56 94 THR A N 1
ATOM 673 C CA . THR A 1 94 ? -16.556 -4.081 -13.976 1.00 88.56 94 THR A CA 1
ATOM 674 C C . THR A 1 94 ? -16.417 -5.289 -14.887 1.00 88.56 94 THR A C 1
ATOM 676 O O . THR A 1 94 ? -15.983 -5.159 -16.032 1.00 88.56 94 THR A O 1
ATOM 679 N N . VAL A 1 95 ? -16.748 -6.474 -14.380 1.00 88.56 95 VAL A N 1
ATOM 680 C CA . VAL A 1 95 ? -16.676 -7.714 -15.158 1.00 88.56 95 VAL A CA 1
ATOM 681 C C . VAL A 1 95 ? -17.793 -7.700 -16.194 1.00 88.56 95 VAL A C 1
ATOM 683 O O . VAL A 1 95 ? -18.975 -7.649 -15.855 1.00 88.56 95 VAL A O 1
ATOM 686 N N . GLY A 1 96 ? -17.412 -7.719 -17.470 1.00 85.19 96 GLY A N 1
ATOM 687 C CA . GLY A 1 96 ? -18.344 -7.816 -18.589 1.00 85.19 96 GLY A CA 1
ATOM 688 C C . GLY A 1 96 ? -18.866 -9.240 -18.795 1.00 85.19 96 GLY A C 1
ATOM 689 O O . GLY A 1 96 ? -18.806 -10.088 -17.910 1.00 85.19 96 GLY A O 1
ATOM 690 N N . ALA A 1 97 ? -19.359 -9.528 -20.001 1.00 83.69 97 ALA A N 1
ATOM 691 C CA . ALA A 1 97 ? -19.882 -10.855 -20.346 1.00 83.69 97 ALA A CA 1
ATOM 692 C C . ALA A 1 97 ? -18.827 -11.977 -20.360 1.00 83.69 97 ALA A C 1
ATOM 694 O O . ALA A 1 97 ? -19.186 -13.149 -20.351 1.00 83.69 97 ALA A O 1
ATOM 695 N N . ASN A 1 98 ? -17.540 -11.627 -20.389 1.00 81.56 98 ASN A N 1
ATOM 696 C CA . ASN A 1 98 ? -16.431 -12.571 -20.338 1.00 81.56 98 ASN A CA 1
ATOM 697 C C . ASN A 1 98 ? -15.448 -12.154 -19.246 1.00 81.56 98 ASN A C 1
ATOM 699 O O . ASN A 1 98 ? -15.303 -10.963 -18.953 1.00 81.56 98 ASN A O 1
ATOM 703 N N . ALA A 1 99 ? -14.747 -13.139 -18.684 1.00 82.44 99 ALA A N 1
ATOM 704 C CA . ALA A 1 99 ? -13.701 -12.889 -17.705 1.00 82.44 99 ALA A CA 1
ATOM 705 C C . ALA A 1 99 ? -12.582 -12.026 -18.323 1.00 82.44 99 ALA A C 1
ATOM 707 O O . ALA A 1 99 ? -12.130 -12.313 -19.439 1.00 82.44 99 ALA A O 1
ATOM 708 N N . PRO A 1 100 ? -12.128 -10.967 -17.633 1.00 89.62 100 PRO A N 1
ATOM 709 C CA . PRO A 1 100 ? -11.040 -10.143 -18.128 1.00 89.62 100 PRO A CA 1
ATOM 710 C C . PRO A 1 100 ? -9.691 -10.851 -17.971 1.00 89.62 100 PRO A C 1
ATOM 712 O O . PRO A 1 100 ? -9.493 -11.690 -17.095 1.00 89.62 100 PRO A O 1
ATOM 715 N N . LEU A 1 101 ? -8.727 -10.444 -18.791 1.00 90.94 101 LEU A N 1
ATOM 716 C CA . LEU A 1 101 ? -7.327 -10.821 -18.653 1.00 90.94 101 LEU A CA 1
ATOM 717 C C . LEU A 1 101 ? -6.609 -9.772 -17.809 1.00 90.94 101 LEU A C 1
ATOM 719 O O . LEU A 1 101 ? -6.409 -8.638 -18.246 1.00 90.94 101 LEU A O 1
ATOM 723 N N . ILE A 1 102 ? -6.198 -10.156 -16.608 1.00 94.06 102 ILE A N 1
ATOM 724 C CA . ILE A 1 102 ? -5.449 -9.288 -15.703 1.00 94.06 102 ILE A CA 1
ATOM 725 C C . ILE A 1 102 ? -3.958 -9.558 -15.891 1.00 94.06 102 ILE A C 1
ATOM 727 O O . ILE A 1 102 ? -3.500 -10.696 -15.778 1.00 94.06 102 ILE A O 1
ATOM 731 N N . ARG A 1 103 ? -3.193 -8.506 -16.186 1.00 94.81 103 ARG A N 1
ATOM 732 C CA . ARG A 1 103 ? -1.769 -8.589 -16.510 1.00 94.81 103 ARG A CA 1
ATOM 733 C C . ARG A 1 103 ? -0.946 -7.576 -15.726 1.00 94.81 103 ARG A C 1
ATOM 735 O O . ARG A 1 103 ? -1.290 -6.396 -15.661 1.00 94.81 103 ARG A O 1
ATOM 742 N N . LEU A 1 104 ? 0.176 -8.041 -15.191 1.00 97.00 104 LEU A N 1
ATOM 743 C CA . LEU A 1 104 ? 1.180 -7.227 -14.510 1.00 97.00 104 LEU A CA 1
ATOM 744 C C . LEU A 1 104 ? 2.386 -7.076 -15.435 1.00 97.00 104 LEU A C 1
ATOM 746 O O . LEU A 1 104 ? 3.094 -8.050 -15.693 1.00 97.00 104 LEU A O 1
ATOM 750 N N . TYR A 1 105 ? 2.584 -5.884 -15.990 1.00 96.31 105 TYR A N 1
ATOM 751 C CA . TYR A 1 105 ? 3.520 -5.675 -17.093 1.00 96.31 105 TYR A CA 1
ATOM 752 C C . TYR A 1 105 ? 4.911 -5.250 -16.637 1.00 96.31 105 TYR A C 1
ATOM 754 O O . TYR A 1 105 ? 5.062 -4.315 -15.850 1.00 96.31 105 TYR A O 1
ATOM 762 N N . ASN A 1 106 ? 5.928 -5.855 -17.251 1.00 96.06 106 ASN A N 1
ATOM 763 C CA . ASN A 1 106 ? 7.261 -5.270 -17.333 1.00 96.06 106 ASN A CA 1
ATOM 764 C C . ASN A 1 106 ? 7.295 -4.199 -18.427 1.00 96.06 106 ASN A C 1
ATOM 766 O O . ASN A 1 106 ? 7.507 -3.023 -18.134 1.00 96.06 106 ASN A O 1
ATOM 770 N N . GLY A 1 107 ? 6.996 -4.593 -19.667 1.00 93.31 107 GLY A N 1
ATOM 771 C CA . GLY A 1 107 ? 6.937 -3.686 -20.814 1.00 93.31 107 GLY A CA 1
ATOM 772 C C . GLY A 1 107 ? 8.284 -3.323 -21.443 1.00 93.31 107 GLY A C 1
ATOM 773 O O . GLY A 1 107 ? 8.302 -2.504 -22.359 1.00 93.31 107 GLY A O 1
ATOM 774 N N . SER A 1 108 ? 9.397 -3.891 -20.975 1.00 94.06 108 SER A N 1
ATOM 775 C CA . SER A 1 108 ? 10.701 -3.801 -21.637 1.00 94.06 108 SER A CA 1
ATOM 776 C C . SER A 1 108 ? 10.981 -5.039 -22.487 1.00 94.06 108 SER A C 1
ATOM 778 O O . SER A 1 108 ? 10.463 -6.119 -22.218 1.00 94.06 108 SER A O 1
ATOM 780 N N . GLU A 1 109 ? 11.825 -4.866 -23.501 1.00 92.38 109 GLU A N 1
ATOM 781 C CA . GLU A 1 109 ? 12.401 -5.946 -24.308 1.00 92.38 109 GLU A CA 1
ATOM 782 C C . GLU A 1 109 ? 13.771 -6.419 -23.807 1.00 92.38 109 GLU A C 1
ATOM 784 O O . GLU A 1 109 ? 14.298 -7.406 -24.313 1.00 92.38 109 GLU A O 1
ATOM 789 N N . LEU A 1 110 ? 14.382 -5.716 -22.848 1.00 92.44 110 LEU A N 1
ATOM 790 C CA . LEU A 1 110 ? 15.753 -5.981 -22.418 1.00 92.44 110 LEU A CA 1
ATOM 791 C C . LEU A 1 110 ? 15.790 -6.888 -21.189 1.00 92.44 110 LEU A C 1
ATOM 793 O O . LEU A 1 110 ? 15.182 -6.589 -20.166 1.00 92.44 110 LEU A O 1
ATOM 797 N N . ALA A 1 111 ? 16.616 -7.934 -21.238 1.00 90.81 111 ALA A N 1
ATOM 798 C CA . ALA A 1 111 ? 16.822 -8.843 -20.106 1.00 90.81 111 ALA A CA 1
ATOM 799 C C . ALA A 1 111 ? 17.460 -8.178 -18.871 1.00 90.81 111 ALA A C 1
ATOM 801 O O . ALA A 1 111 ? 17.383 -8.710 -17.767 1.00 90.81 111 ALA A O 1
ATOM 802 N N . ALA A 1 112 ? 18.085 -7.008 -19.037 1.00 90.56 112 ALA A N 1
ATOM 803 C CA . ALA A 1 112 ? 18.609 -6.217 -17.924 1.00 90.56 112 ALA A CA 1
ATOM 804 C C . ALA A 1 112 ? 17.509 -5.455 -17.159 1.00 90.56 112 ALA A C 1
ATOM 806 O O . ALA A 1 112 ? 17.702 -5.099 -15.996 1.00 90.56 112 ALA A O 1
ATOM 807 N N . ASP A 1 113 ? 16.354 -5.223 -17.785 1.00 93.88 113 ASP A N 1
ATOM 808 C CA . ASP A 1 113 ? 15.273 -4.411 -17.236 1.00 93.88 113 ASP A CA 1
ATOM 809 C C . ASP A 1 113 ? 14.343 -5.272 -16.378 1.00 93.88 113 ASP A C 1
ATOM 811 O O . ASP A 1 113 ? 13.181 -5.495 -16.710 1.00 93.88 113 ASP A O 1
ATOM 815 N N . VAL A 1 114 ? 14.865 -5.784 -15.268 1.00 93.06 114 VAL A N 1
ATOM 816 C CA . VAL A 1 114 ? 14.107 -6.613 -14.325 1.00 93.06 114 VAL A CA 1
ATOM 817 C C . VAL A 1 114 ? 13.130 -5.748 -13.534 1.00 93.06 114 VAL A C 1
ATOM 819 O O . VAL A 1 114 ? 13.501 -4.683 -13.046 1.00 93.06 114 VAL A O 1
ATOM 822 N N . ILE A 1 115 ? 11.907 -6.236 -13.330 1.00 95.31 115 ILE A N 1
ATOM 823 C CA . ILE A 1 115 ? 10.991 -5.703 -12.311 1.00 95.31 115 ILE A CA 1
ATOM 824 C C . ILE A 1 115 ? 10.516 -6.826 -11.396 1.00 95.31 115 ILE A C 1
ATOM 826 O O . ILE A 1 115 ? 10.671 -8.005 -11.720 1.00 95.31 115 ILE A O 1
ATOM 830 N N . ARG A 1 116 ? 9.921 -6.469 -10.261 1.00 95.56 116 ARG A N 1
ATOM 831 C CA . ARG A 1 116 ? 9.327 -7.438 -9.337 1.00 95.56 116 ARG A CA 1
ATOM 832 C C . ARG A 1 116 ? 7.894 -7.057 -9.019 1.00 95.56 116 ARG A C 1
ATOM 834 O O . ARG A 1 116 ? 7.597 -5.870 -8.908 1.00 95.56 116 ARG A O 1
ATOM 841 N N . TRP A 1 117 ? 7.046 -8.063 -8.855 1.00 95.94 117 TRP A N 1
ATOM 842 C CA . TRP A 1 117 ? 5.666 -7.919 -8.411 1.00 95.94 117 TRP A CA 1
ATOM 843 C C . TRP A 1 117 ? 5.429 -8.728 -7.143 1.00 95.94 117 TRP A C 1
ATOM 845 O O . TRP A 1 117 ? 5.963 -9.829 -6.999 1.00 95.94 117 TRP A O 1
ATOM 855 N N . ASP A 1 118 ? 4.608 -8.192 -6.248 1.00 93.00 118 ASP A N 1
ATOM 856 C CA . ASP A 1 118 ? 4.239 -8.839 -4.994 1.00 93.00 118 ASP A CA 1
ATOM 857 C C . ASP A 1 118 ? 2.824 -8.438 -4.536 1.00 93.00 118 ASP A C 1
ATOM 859 O O . ASP A 1 118 ? 2.208 -7.521 -5.090 1.00 93.00 118 ASP A O 1
ATOM 863 N N . SER A 1 119 ? 2.301 -9.147 -3.533 1.00 88.75 119 SER A N 1
ATOM 864 C CA . SER A 1 119 ? 1.057 -8.836 -2.817 1.00 88.75 119 SER A CA 1
ATOM 865 C C . SER A 1 119 ? -0.160 -8.632 -3.732 1.00 88.75 119 SER A C 1
ATOM 867 O O . SER A 1 119 ? -0.951 -7.703 -3.552 1.00 88.75 119 SER A O 1
ATOM 869 N N . VAL A 1 120 ? -0.322 -9.463 -4.762 1.00 91.25 120 VAL A N 1
ATOM 870 C CA . VAL A 1 120 ? -1.449 -9.342 -5.701 1.00 91.25 120 VAL A CA 1
ATOM 871 C C . VAL A 1 120 ? -2.773 -9.594 -4.976 1.00 91.25 120 VAL A C 1
ATOM 873 O O . VAL A 1 120 ? -2.951 -10.633 -4.349 1.00 91.25 120 VAL A O 1
ATOM 876 N N . LEU A 1 121 ? -3.714 -8.661 -5.104 1.00 87.00 121 LEU A N 1
ATOM 877 C CA . LEU A 1 121 ? -5.029 -8.721 -4.474 1.00 87.00 121 LEU A CA 1
ATOM 878 C C . LEU A 1 121 ? -6.121 -8.362 -5.483 1.00 87.00 121 LEU A C 1
ATOM 880 O O . LEU A 1 121 ? -5.970 -7.417 -6.259 1.00 87.00 121 LEU A O 1
ATOM 884 N N . ILE A 1 122 ? -7.243 -9.078 -5.432 1.00 89.12 122 ILE A N 1
ATOM 885 C CA . ILE A 1 122 ? -8.473 -8.722 -6.141 1.00 89.12 122 ILE A CA 1
ATOM 886 C C . ILE A 1 122 ? -9.594 -8.610 -5.111 1.00 89.12 122 ILE A C 1
ATOM 888 O O . ILE A 1 122 ? -9.851 -9.558 -4.375 1.00 89.12 122 ILE A O 1
ATOM 892 N N . THR A 1 123 ? -10.265 -7.462 -5.071 1.00 84.56 123 THR A N 1
ATOM 893 C CA . THR A 1 123 ? -11.378 -7.194 -4.153 1.00 84.56 123 THR A CA 1
ATOM 894 C C . THR A 1 123 ? -12.634 -6.800 -4.910 1.00 84.56 123 THR A C 1
ATOM 896 O O . THR A 1 123 ? -12.573 -6.085 -5.904 1.00 84.56 123 THR A O 1
ATOM 899 N N . GLU A 1 124 ? -13.793 -7.257 -4.447 1.00 85.88 124 GLU A N 1
ATOM 900 C CA . GLU A 1 124 ? -15.088 -6.789 -4.942 1.00 85.88 124 GLU A CA 1
ATOM 901 C C . GLU A 1 124 ? -15.386 -5.394 -4.379 1.00 85.88 124 GLU A C 1
ATOM 903 O O . GLU A 1 124 ? -15.371 -5.187 -3.169 1.00 85.88 124 GLU A O 1
ATOM 908 N N . ALA A 1 125 ? -15.694 -4.435 -5.251 1.00 65.25 125 ALA A N 1
ATOM 909 C CA . ALA A 1 125 ? -15.898 -3.027 -4.913 1.00 65.25 125 ALA A CA 1
ATOM 910 C C . ALA A 1 125 ? -17.189 -2.739 -4.112 1.00 65.25 125 ALA A C 1
ATOM 912 O O . ALA A 1 125 ? -17.460 -1.580 -3.810 1.00 65.25 125 ALA A O 1
ATOM 913 N N . GLN A 1 126 ? -17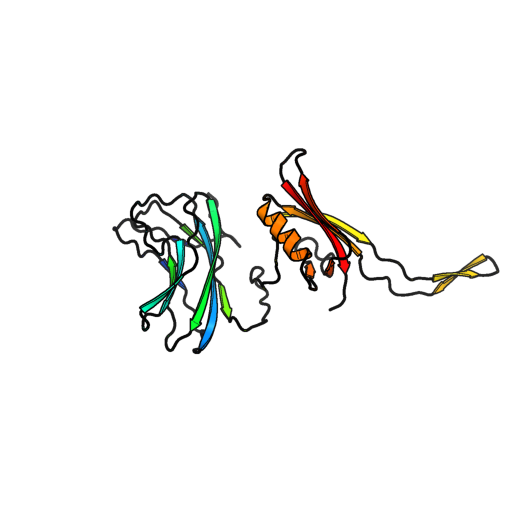.981 -3.763 -3.768 1.00 45.78 126 GLN A N 1
ATOM 914 C CA . GLN A 1 126 ? -19.203 -3.646 -2.957 1.00 45.78 126 GLN A CA 1
ATOM 915 C C . GLN A 1 126 ? -19.200 -4.494 -1.678 1.00 45.78 126 GLN A C 1
ATOM 917 O O . GLN A 1 126 ? -20.218 -4.542 -0.994 1.00 45.78 126 GLN A O 1
ATOM 922 N N . ASN A 1 127 ? -18.074 -5.103 -1.305 1.00 38.41 127 ASN A N 1
ATOM 923 C CA . ASN A 1 127 ? -17.987 -5.823 -0.042 1.00 38.41 127 ASN A CA 1
ATOM 924 C C . ASN A 1 127 ? -17.187 -5.024 0.991 1.00 38.41 127 ASN A C 1
ATOM 926 O O . ASN A 1 127 ? -15.959 -5.013 0.961 1.00 38.41 127 ASN A O 1
ATOM 930 N N . ASP A 1 128 ? -17.905 -4.472 1.976 1.00 40.03 128 ASP A N 1
ATOM 931 C CA . ASP A 1 128 ? -17.430 -4.140 3.334 1.00 40.03 128 ASP A CA 1
ATOM 932 C C . ASP A 1 128 ? -16.954 -5.409 4.094 1.00 40.03 128 ASP A C 1
ATOM 934 O O . ASP A 1 128 ? -17.204 -5.599 5.285 1.00 40.03 128 ASP A O 1
ATOM 938 N N . GLN A 1 129 ? -16.307 -6.350 3.406 1.00 35.00 129 GLN A N 1
ATOM 939 C CA . GLN A 1 129 ? -15.758 -7.562 3.998 1.00 35.00 129 GLN A CA 1
ATOM 940 C C . GLN A 1 129 ? -14.291 -7.291 4.319 1.00 35.00 129 GLN A C 1
ATOM 942 O O . GLN A 1 129 ? -13.408 -7.378 3.471 1.00 35.00 129 GLN A O 1
ATOM 947 N N . THR A 1 130 ? -14.055 -6.935 5.578 1.00 38.56 130 THR A N 1
ATOM 948 C CA . THR A 1 130 ? -12.743 -6.949 6.228 1.00 38.56 130 THR A CA 1
ATOM 949 C C . THR A 1 130 ? -12.117 -8.339 6.075 1.00 38.56 130 THR A C 1
ATOM 951 O O . THR A 1 130 ? -12.522 -9.273 6.770 1.00 38.56 130 THR A O 1
ATOM 954 N N . TYR A 1 131 ? -11.137 -8.501 5.186 1.00 38.81 131 TYR A N 1
ATOM 955 C CA . TYR A 1 131 ? -10.279 -9.684 5.193 1.00 38.81 131 TYR A CA 1
ATOM 956 C C . TYR A 1 131 ? -9.114 -9.455 6.162 1.00 38.81 131 TYR A C 1
ATOM 958 O O . TYR A 1 131 ? -8.555 -8.367 6.269 1.00 38.81 131 TYR A O 1
ATOM 966 N N . PHE A 1 132 ? -8.783 -10.488 6.935 1.00 37.91 132 PHE A N 1
ATOM 967 C CA . PHE A 1 132 ? -7.677 -10.488 7.892 1.00 37.91 132 PHE A CA 1
ATOM 968 C C . PHE A 1 132 ? -6.419 -11.008 7.184 1.00 37.91 132 PHE A C 1
ATOM 970 O O . PHE A 1 132 ? -5.977 -12.122 7.445 1.00 37.91 132 PHE A O 1
ATOM 977 N N . ASP A 1 133 ? -5.885 -10.247 6.230 1.00 48.69 133 ASP A N 1
ATOM 978 C CA . ASP A 1 133 ? -4.657 -10.614 5.500 1.00 48.69 133 ASP A CA 1
ATOM 979 C C . ASP A 1 133 ? -3.470 -9.682 5.798 1.00 48.69 133 ASP A C 1
ATOM 981 O O . ASP A 1 133 ? -2.375 -9.882 5.281 1.00 48.69 133 ASP A O 1
ATOM 985 N N . GLY A 1 134 ? -3.668 -8.684 6.667 1.00 43.91 134 GLY A N 1
ATOM 986 C CA . GLY A 1 134 ? -2.619 -7.747 7.064 1.00 43.91 134 GLY A CA 1
ATOM 987 C C . GLY A 1 134 ? -2.210 -6.751 5.973 1.00 43.91 134 GLY A C 1
ATOM 988 O O . GLY A 1 134 ? -1.212 -6.063 6.163 1.00 43.91 134 GLY A O 1
ATOM 989 N N . SER A 1 135 ? -2.952 -6.652 4.860 1.00 53.94 135 SER A N 1
ATOM 990 C CA . SER A 1 135 ? -2.639 -5.724 3.761 1.00 53.94 135 SER A CA 1
ATOM 991 C C . SER A 1 135 ? -3.853 -5.215 2.965 1.00 53.94 135 SER A C 1
ATOM 993 O O . SER A 1 135 ? -3.672 -4.372 2.084 1.00 53.94 135 SER A O 1
ATOM 995 N N . SER A 1 136 ? -5.081 -5.679 3.206 1.00 40.94 136 SER A N 1
ATOM 996 C CA . SER A 1 136 ? -6.245 -5.150 2.494 1.00 40.94 136 SER A CA 1
ATOM 997 C C . SER A 1 136 ? -6.702 -3.817 3.098 1.00 40.94 136 SER A C 1
ATOM 999 O O . SER A 1 136 ? -7.289 -3.786 4.183 1.00 40.94 136 SER A O 1
ATOM 1001 N N . ASP A 1 137 ? -6.463 -2.717 2.380 1.00 38.47 137 ASP A N 1
ATOM 1002 C CA . ASP A 1 137 ? -7.033 -1.407 2.686 1.00 38.47 137 ASP A CA 1
ATOM 1003 C C . ASP A 1 137 ? -8.568 -1.495 2.673 1.00 38.47 137 ASP A C 1
ATOM 1005 O O . ASP A 1 137 ? -9.201 -1.555 1.616 1.00 38.47 137 ASP A O 1
ATOM 1009 N N . ALA A 1 138 ? -9.203 -1.346 3.834 1.00 36.44 138 ALA A N 1
ATOM 1010 C CA . ALA A 1 138 ? -10.314 -0.410 3.830 1.00 36.44 138 ALA A CA 1
ATOM 1011 C C . ALA A 1 138 ? -9.677 0.934 3.466 1.00 36.44 138 ALA A C 1
ATOM 1013 O O . ALA A 1 138 ? -8.764 1.357 4.174 1.00 36.44 138 ALA A O 1
ATOM 1014 N N . ARG A 1 139 ? -10.134 1.631 2.415 1.00 37.59 139 ARG A N 1
ATOM 1015 C CA . ARG A 1 139 ? -9.870 3.077 2.275 1.00 37.59 139 ARG A CA 1
ATOM 1016 C C . ARG A 1 139 ? -10.605 3.834 3.392 1.00 37.59 139 ARG A C 1
ATOM 1018 O O . ARG A 1 139 ? -11.461 4.673 3.148 1.00 37.59 139 ARG A O 1
ATOM 1025 N N . THR A 1 140 ? -10.262 3.525 4.631 1.00 41.12 140 THR A N 1
ATOM 1026 C CA . THR A 1 140 ? -10.106 4.521 5.674 1.00 41.12 140 THR A CA 1
ATOM 1027 C C . THR A 1 140 ? -8.783 5.180 5.316 1.00 41.12 140 THR A C 1
ATOM 1029 O O . THR A 1 140 ? -7.843 4.466 4.977 1.00 41.12 140 THR A O 1
ATOM 1032 N N . ALA A 1 141 ? -8.699 6.508 5.283 1.00 38.12 141 ALA A N 1
ATOM 1033 C CA . ALA A 1 141 ? -7.399 7.149 5.124 1.00 38.12 141 ALA A CA 1
ATOM 1034 C C . ALA A 1 141 ? -6.431 6.483 6.124 1.00 38.12 141 ALA A C 1
ATOM 1036 O O . ALA A 1 141 ? -6.744 6.381 7.306 1.00 38.12 141 ALA A O 1
ATOM 1037 N N . ALA A 1 142 ? -5.349 5.898 5.622 1.00 44.69 142 ALA A N 1
ATOM 1038 C CA . ALA A 1 142 ? -4.369 5.157 6.399 1.00 44.69 142 ALA A CA 1
ATOM 1039 C C . ALA A 1 142 ? -3.015 5.788 6.085 1.00 44.69 142 ALA A C 1
ATOM 1041 O O . ALA A 1 142 ? -2.627 5.917 4.927 1.00 44.69 142 ALA A O 1
ATOM 1042 N N . SER A 1 143 ? -2.330 6.252 7.117 1.00 42.31 143 SER A N 1
ATOM 1043 C CA . SER A 1 143 ? -0.962 6.717 7.057 1.00 42.31 143 SER A CA 1
ATOM 1044 C C . SER A 1 143 ? -0.136 5.599 7.656 1.00 42.31 143 SER A C 1
ATOM 1046 O O . SER A 1 143 ? -0.514 5.022 8.675 1.00 42.31 143 SER A O 1
ATOM 1048 N N . ASN A 1 144 ? 0.964 5.262 6.991 1.00 48.78 144 ASN A N 1
ATOM 1049 C CA . ASN A 1 144 ? 1.859 4.189 7.406 1.00 48.78 144 ASN A CA 1
ATOM 1050 C C . ASN A 1 144 ? 3.098 4.816 8.056 1.00 48.78 144 ASN A C 1
ATOM 1052 O O . ASN A 1 144 ? 4.121 4.990 7.389 1.00 48.78 144 ASN A O 1
ATOM 1056 N N . PRO A 1 145 ? 3.024 5.242 9.331 1.00 45.56 145 PRO A N 1
ATOM 1057 C CA . PRO A 1 145 ? 4.196 5.713 10.040 1.00 45.56 145 PRO A CA 1
ATOM 1058 C C . PRO A 1 145 ? 5.214 4.588 10.122 1.00 45.56 145 PRO A C 1
ATOM 1060 O O . PRO A 1 145 ? 4.889 3.439 10.402 1.00 45.56 145 PRO A O 1
ATOM 1063 N N . ILE A 1 146 ? 6.476 4.942 9.929 1.00 53.12 146 ILE A N 1
ATOM 1064 C CA . ILE A 1 146 ? 7.585 3.991 10.041 1.00 53.12 146 ILE A CA 1
ATOM 1065 C C . ILE A 1 146 ? 7.744 3.536 11.493 1.00 53.12 146 ILE A C 1
ATOM 1067 O O . ILE A 1 146 ? 8.250 2.447 11.752 1.00 53.12 146 ILE A O 1
ATOM 1071 N N . GLN A 1 147 ? 7.318 4.374 12.443 1.00 57.25 147 GLN A N 1
ATOM 1072 C CA . GLN A 1 147 ? 7.316 4.059 13.865 1.00 57.25 147 GLN A CA 1
ATOM 1073 C C . GLN A 1 147 ? 6.350 4.981 14.627 1.00 57.25 147 GLN A C 1
ATOM 1075 O O . GLN A 1 147 ? 6.329 6.189 14.386 1.00 57.25 147 GLN A O 1
ATOM 1080 N N . VAL A 1 148 ? 5.607 4.446 15.599 1.00 58.12 148 VAL A N 1
ATOM 1081 C CA . VAL A 1 148 ? 5.008 5.253 16.677 1.00 58.12 148 VAL A CA 1
ATOM 1082 C C . VAL A 1 148 ? 6.118 5.531 17.690 1.00 58.12 148 VAL A C 1
ATOM 1084 O O . VAL A 1 148 ? 6.636 4.607 18.313 1.00 58.12 148 VAL A O 1
ATOM 1087 N N . VAL A 1 149 ? 6.558 6.786 17.797 1.00 63.59 149 VAL A N 1
ATOM 1088 C CA . VAL A 1 149 ? 7.733 7.160 18.620 1.00 63.59 149 VAL A CA 1
ATOM 1089 C C . VAL A 1 149 ? 7.339 7.622 20.016 1.00 63.59 149 VAL A C 1
ATOM 1091 O O . VAL A 1 149 ? 8.195 7.717 20.891 1.00 63.59 149 VAL A O 1
ATOM 1094 N N . GLY A 1 150 ? 6.053 7.900 20.226 1.00 60.91 150 GLY A N 1
ATOM 1095 C CA . GLY A 1 150 ? 5.501 8.282 21.516 1.00 60.91 150 GLY A CA 1
ATOM 1096 C C . GLY A 1 150 ? 4.046 7.846 21.645 1.00 60.91 150 GLY A C 1
ATOM 1097 O O . GLY A 1 150 ? 3.258 7.989 20.709 1.00 60.91 150 GLY A O 1
ATOM 1098 N N . TYR A 1 151 ? 3.709 7.309 22.815 1.00 65.94 151 TYR A N 1
ATOM 1099 C CA . TYR A 1 151 ? 2.346 7.005 23.237 1.00 65.94 151 TYR A CA 1
ATOM 1100 C C . TYR A 1 151 ? 2.197 7.450 24.691 1.00 65.94 151 TYR A C 1
ATOM 1102 O O . TYR A 1 151 ? 2.901 6.948 25.569 1.00 65.94 151 TYR A O 1
ATOM 1110 N N . GLU A 1 152 ? 1.270 8.368 24.942 1.00 77.00 152 GLU A N 1
ATOM 1111 C CA . GLU A 1 152 ? 0.833 8.724 26.288 1.00 77.00 152 GLU A CA 1
ATOM 1112 C C . GLU A 1 152 ? -0.681 8.557 26.367 1.00 77.00 152 GLU A C 1
ATOM 1114 O O . GLU A 1 152 ? -1.409 8.999 25.478 1.00 77.00 152 GLU A O 1
ATOM 1119 N N . SER A 1 153 ? -1.165 7.924 27.438 1.00 78.00 153 SER A N 1
ATOM 1120 C CA . SER A 1 153 ? -2.597 7.839 27.705 1.00 78.00 153 SER A CA 1
ATOM 1121 C C . SER A 1 153 ? -2.908 7.971 29.182 1.00 78.00 153 SER A C 1
ATOM 1123 O O . SER A 1 153 ? -2.220 7.389 30.019 1.00 78.00 153 SER A O 1
ATOM 1125 N N . ASN A 1 154 ? -4.014 8.637 29.470 1.00 81.56 154 ASN A N 1
ATOM 1126 C CA . ASN A 1 154 ? -4.595 8.789 30.786 1.00 81.56 154 ASN A CA 1
ATOM 1127 C C . ASN A 1 154 ? -6.016 8.204 30.812 1.00 81.56 154 ASN A C 1
ATOM 1129 O O . ASN A 1 154 ? -6.709 8.161 29.795 1.00 81.56 154 ASN A O 1
ATOM 1133 N N . ARG A 1 155 ? -6.466 7.769 31.991 1.00 86.62 155 ARG A N 1
ATOM 1134 C CA . ARG A 1 155 ? -7.867 7.440 32.270 1.00 86.62 155 ARG A CA 1
ATOM 1135 C C . ARG A 1 155 ? -8.272 8.137 33.551 1.00 86.62 155 ARG A C 1
ATOM 1137 O O . ARG A 1 155 ? -7.708 7.872 34.609 1.00 86.62 155 ARG A O 1
ATOM 1144 N N . GLU A 1 156 ? -9.277 8.995 33.462 1.00 83.25 156 GLU A N 1
ATOM 1145 C CA . GLU A 1 156 ? -9.838 9.622 34.650 1.00 83.25 156 GLU A CA 1
ATOM 1146 C C . GLU A 1 156 ? -10.521 8.557 35.522 1.00 83.25 156 GLU A C 1
ATOM 1148 O O . GLU A 1 156 ? -11.441 7.859 35.080 1.00 83.25 156 GLU A O 1
ATOM 1153 N N . SER A 1 157 ? -10.057 8.420 36.766 1.00 83.56 157 SER A N 1
ATOM 1154 C CA . SER A 1 157 ? -10.774 7.657 37.785 1.00 83.56 157 SER A CA 1
ATOM 1155 C C . SER A 1 157 ? -12.052 8.404 38.144 1.00 83.56 157 SER A C 1
ATOM 1157 O O . SER A 1 157 ? -12.005 9.586 38.470 1.00 83.56 157 SER A O 1
ATOM 1159 N N . LYS A 1 158 ? -13.187 7.706 38.119 1.00 84.44 158 LYS A N 1
ATOM 1160 C CA . LYS A 1 158 ? -14.490 8.268 38.501 1.00 84.44 158 LYS A CA 1
ATOM 1161 C C . LYS A 1 158 ? -14.922 7.858 39.906 1.00 84.44 158 LYS A C 1
ATOM 1163 O O . LYS A 1 158 ? -16.083 8.038 40.270 1.00 84.44 158 LYS A O 1
ATOM 1168 N N . ASN A 1 159 ? -14.006 7.279 40.678 1.00 86.19 159 ASN A N 1
ATOM 1169 C CA . ASN A 1 159 ? -14.271 6.947 42.069 1.00 86.19 159 ASN A CA 1
ATOM 1170 C C . ASN A 1 159 ? -14.423 8.233 42.880 1.00 86.19 159 ASN A C 1
ATOM 1172 O O . ASN A 1 159 ? -13.644 9.172 42.717 1.00 86.19 159 ASN A O 1
ATOM 1176 N N . VAL A 1 160 ? -15.404 8.247 43.777 1.00 88.81 160 VAL A N 1
ATOM 1177 C CA . VAL A 1 160 ? -15.631 9.357 44.705 1.00 88.81 160 VAL A CA 1
ATOM 1178 C C . VAL A 1 160 ? -15.280 8.883 46.105 1.00 88.81 160 VAL A C 1
ATOM 1180 O O . VAL A 1 160 ? -15.788 7.857 46.557 1.00 88.81 160 VAL A O 1
ATOM 1183 N N . PHE A 1 161 ? -14.414 9.631 46.781 1.00 88.75 161 PHE A N 1
ATOM 1184 C CA . PHE A 1 161 ? -13.994 9.347 48.147 1.00 88.75 161 PHE A CA 1
ATOM 1185 C C . PHE A 1 161 ? -14.672 10.317 49.109 1.00 88.75 161 PHE A C 1
ATOM 1187 O O . PHE A 1 161 ? -14.706 11.522 48.858 1.00 88.75 161 PHE A O 1
ATOM 1194 N N . HIS A 1 162 ? -15.188 9.787 50.212 1.00 84.81 162 HIS A N 1
ATOM 1195 C CA . HIS A 1 162 ? -15.774 10.566 51.293 1.00 84.81 162 HIS A CA 1
ATOM 1196 C C . HIS A 1 162 ? -15.015 10.290 52.586 1.00 84.81 162 HIS A C 1
ATOM 1198 O O . HIS A 1 162 ? -14.807 9.136 52.961 1.00 84.81 162 HIS A O 1
ATOM 1204 N N . ASP A 1 163 ? -14.646 11.348 53.297 1.00 89.56 163 ASP A N 1
ATOM 1205 C CA . ASP A 1 163 ? -14.086 11.208 54.636 1.00 89.56 163 ASP A CA 1
ATOM 1206 C C . ASP A 1 163 ? -15.219 10.954 55.638 1.00 89.56 163 ASP A C 1
ATOM 1208 O O . ASP A 1 163 ? -16.213 11.683 55.686 1.00 89.56 163 ASP A O 1
ATOM 1212 N N . VAL A 1 164 ? -15.080 9.903 56.445 1.00 86.69 164 VAL A N 1
ATOM 1213 C CA . VAL A 1 164 ? -16.094 9.485 57.417 1.00 86.69 164 VAL A CA 1
ATOM 1214 C C . VAL A 1 164 ? -15.724 9.993 58.809 1.00 86.69 164 VAL A C 1
ATOM 1216 O O . VAL A 1 164 ? -14.570 9.912 59.246 1.00 86.69 164 VAL A O 1
ATOM 1219 N N . LEU A 1 165 ? -16.725 10.483 59.548 1.00 70.62 165 LEU A N 1
ATOM 1220 C CA . LEU A 1 165 ? -16.571 10.891 60.945 1.00 70.62 165 LEU A CA 1
ATOM 1221 C C . LEU A 1 165 ? -16.030 9.723 61.786 1.00 70.62 165 LEU A C 1
ATOM 1223 O O . LEU A 1 165 ? -16.664 8.676 61.884 1.00 70.62 165 LEU A O 1
ATOM 1227 N N . GLY A 1 166 ? -14.859 9.920 62.398 1.00 76.69 166 GLY A N 1
ATOM 1228 C CA . GLY A 1 166 ? -14.153 8.892 63.175 1.00 76.69 166 GLY A CA 1
ATOM 1229 C C . GLY A 1 166 ? -12.835 8.401 62.562 1.00 76.69 166 GLY A C 1
ATOM 1230 O O . GLY A 1 166 ? -12.136 7.640 63.223 1.00 76.69 166 GLY A O 1
ATOM 1231 N N . GLY A 1 167 ? -12.457 8.869 61.362 1.00 65.81 167 GLY A N 1
ATOM 1232 C CA . GLY A 1 167 ? -11.104 8.680 60.811 1.00 65.81 167 GLY A CA 1
ATOM 1233 C C . GLY A 1 167 ? -10.946 7.549 59.787 1.00 65.81 167 GLY A C 1
ATOM 1234 O O . GLY A 1 167 ? -9.902 6.905 59.758 1.00 65.81 167 GLY A O 1
ATOM 1235 N N . GLY A 1 168 ? -11.958 7.311 58.947 1.00 82.62 168 GLY A N 1
ATOM 1236 C CA . GLY A 1 168 ? -11.901 6.373 57.816 1.00 82.62 168 GLY A CA 1
ATOM 1237 C C . GLY A 1 168 ? -12.314 7.028 56.494 1.00 82.62 168 GLY A C 1
ATOM 1238 O O . GLY A 1 168 ? -12.794 8.160 56.493 1.00 82.62 168 GLY A O 1
ATOM 1239 N N . GLN A 1 169 ? -12.149 6.309 55.382 1.00 84.19 169 GLN A N 1
ATOM 1240 C CA . GLN A 1 169 ? -12.551 6.760 54.049 1.00 84.19 169 GLN A CA 1
ATOM 1241 C C . GLN A 1 169 ? -13.570 5.782 53.458 1.00 84.19 169 GLN A C 1
ATOM 1243 O O . GLN A 1 169 ? -13.328 4.575 53.425 1.00 84.19 169 GLN A O 1
ATOM 1248 N N . ASP A 1 170 ? -14.705 6.309 53.017 1.00 83.69 170 ASP A N 1
ATOM 1249 C CA . ASP A 1 170 ? -15.692 5.588 52.221 1.00 83.69 170 ASP A CA 1
ATOM 1250 C C . ASP A 1 170 ? -15.442 5.859 50.732 1.00 83.69 170 ASP A C 1
ATOM 1252 O O . ASP A 1 170 ? -15.004 6.949 50.354 1.00 83.69 170 ASP A O 1
ATOM 1256 N N . ALA A 1 171 ? -15.695 4.868 49.881 1.00 83.75 171 ALA A N 1
ATOM 1257 C CA . ALA A 1 171 ? -15.425 4.960 48.451 1.00 83.75 171 ALA A CA 1
ATOM 1258 C C . ALA A 1 171 ? -16.626 4.473 47.638 1.00 83.75 171 ALA A C 1
ATOM 1260 O O . ALA A 1 171 ? -16.986 3.296 47.667 1.00 83.75 171 ALA A O 1
ATOM 1261 N N . ALA A 1 172 ? -17.195 5.372 46.838 1.00 85.25 172 ALA A N 1
ATOM 1262 C CA . ALA A 1 172 ? -18.132 5.010 45.788 1.00 85.25 172 ALA A CA 1
ATOM 1263 C C . ALA A 1 172 ? -17.341 4.662 44.523 1.00 85.25 172 ALA A C 1
ATOM 1265 O O . ALA A 1 172 ? -16.659 5.514 43.944 1.00 85.25 172 ALA A O 1
ATOM 1266 N N . LEU A 1 173 ? -17.418 3.397 44.108 1.00 84.38 173 LEU A N 1
ATOM 1267 C CA . LEU A 1 173 ? -16.679 2.894 42.955 1.00 84.38 173 LEU A CA 1
ATOM 1268 C C . LEU A 1 173 ? -17.460 3.132 41.662 1.00 84.38 173 LEU A C 1
ATOM 1270 O O . LEU A 1 173 ? -18.643 2.806 41.568 1.00 84.38 173 LEU A O 1
ATOM 1274 N N . SER A 1 174 ? -16.774 3.652 40.651 1.00 77.94 174 SER A N 1
ATOM 1275 C CA . SER A 1 174 ? -17.306 3.842 39.306 1.00 77.94 174 SER A CA 1
ATOM 1276 C C . SER A 1 174 ? -16.259 3.407 38.282 1.00 77.94 174 SER A C 1
ATOM 1278 O O . SER A 1 174 ? -15.065 3.631 38.501 1.00 77.94 174 SER A O 1
ATOM 1280 N N . PRO A 1 175 ? -16.656 2.782 37.159 1.00 81.12 175 PRO A N 1
ATOM 1281 C CA . PRO A 1 175 ? -15.718 2.465 36.094 1.00 81.12 175 PRO A CA 1
ATOM 1282 C C . PRO A 1 175 ? -14.938 3.709 35.656 1.00 81.12 175 PRO A C 1
ATOM 1284 O O . PRO A 1 175 ? -15.505 4.792 35.485 1.00 81.12 175 PRO A O 1
ATOM 1287 N N . ALA A 1 176 ? -13.629 3.548 35.464 1.00 81.94 176 ALA A N 1
ATOM 1288 C CA . ALA A 1 176 ? -12.787 4.610 34.930 1.00 81.94 176 ALA A CA 1
ATOM 1289 C C . ALA A 1 176 ? -13.287 5.070 33.548 1.00 81.94 176 ALA A C 1
ATOM 1291 O O . ALA A 1 176 ? -13.922 4.312 32.810 1.00 81.94 176 ALA A O 1
ATOM 1292 N N . GLY A 1 177 ? -12.986 6.320 33.195 1.00 84.75 177 GLY A N 1
ATOM 1293 C CA . GLY A 1 177 ? -13.230 6.836 31.851 1.00 84.75 177 GLY A CA 1
ATOM 1294 C C . GLY A 1 177 ? -12.465 6.064 30.767 1.00 84.75 177 GLY A C 1
ATOM 1295 O O . GLY A 1 177 ? -11.522 5.318 31.044 1.00 84.75 177 GLY A O 1
ATOM 1296 N N . LEU A 1 178 ? -12.869 6.268 29.511 1.00 90.88 178 LEU A N 1
ATOM 1297 C CA . LEU A 1 178 ? -12.112 5.795 28.348 1.00 90.88 178 LEU A CA 1
ATOM 1298 C C . LEU A 1 178 ? -10.771 6.538 28.253 1.00 90.88 178 LEU A C 1
ATOM 1300 O O . LEU A 1 178 ? -10.620 7.617 28.831 1.00 90.88 178 LEU A O 1
ATOM 1304 N N . ARG A 1 179 ? -9.782 5.949 27.566 1.00 91.56 179 ARG A N 1
ATOM 1305 C CA . ARG A 1 179 ? -8.465 6.585 27.420 1.00 91.56 179 ARG A CA 1
ATOM 1306 C C . ARG A 1 179 ? -8.576 7.926 26.702 1.00 91.56 179 ARG A C 1
ATOM 1308 O O . ARG A 1 179 ? -9.283 8.051 25.708 1.00 91.56 179 ARG A O 1
ATOM 1315 N N . THR A 1 180 ? -7.800 8.893 27.155 1.00 93.00 180 THR A N 1
ATOM 1316 C CA . THR A 1 180 ? -7.450 10.096 26.395 1.00 93.00 180 THR A CA 1
ATOM 1317 C C . THR A 1 180 ? -5.937 10.227 26.365 1.00 93.00 180 THR A C 1
ATOM 1319 O O . THR A 1 180 ? -5.258 9.634 27.203 1.00 93.00 180 THR A O 1
ATOM 1322 N N . GLY A 1 181 ? -5.376 10.969 25.418 1.00 93.25 181 GLY A N 1
ATOM 1323 C CA . GLY A 1 181 ? -3.926 11.147 25.366 1.00 93.25 181 GLY A CA 1
ATOM 1324 C C . GLY A 1 181 ? -3.432 11.680 24.037 1.00 93.25 181 GLY A C 1
ATOM 1325 O O . GLY A 1 181 ? -4.210 12.270 23.293 1.00 93.25 181 GLY A O 1
ATOM 1326 N N . THR A 1 182 ? -2.156 11.440 23.736 1.00 93.00 182 THR A N 1
ATOM 1327 C CA . THR A 1 182 ? -1.524 11.867 22.482 1.00 93.00 182 THR A CA 1
ATOM 1328 C C . THR A 1 182 ? -0.826 10.688 21.812 1.00 93.00 182 THR A C 1
ATOM 1330 O O . THR A 1 182 ? -0.039 9.975 22.440 1.00 93.00 182 THR A O 1
ATOM 1333 N N . LEU A 1 183 ? -1.107 10.496 20.523 1.00 88.81 183 LEU A N 1
ATOM 1334 C CA . LEU A 1 183 ? -0.388 9.574 19.644 1.00 88.81 183 LEU A CA 1
ATOM 1335 C C . LEU A 1 183 ? 0.651 10.357 18.844 1.00 88.81 183 LEU A C 1
ATOM 1337 O O . LEU A 1 183 ? 0.287 11.326 18.182 1.00 88.81 183 LEU A O 1
ATOM 1341 N N . THR A 1 184 ? 1.919 9.938 18.884 1.00 89.88 184 THR A N 1
ATOM 1342 C CA . THR A 1 184 ? 3.002 10.569 18.115 1.00 89.88 184 THR A CA 1
ATOM 1343 C C . THR A 1 184 ? 3.596 9.595 17.103 1.00 89.88 184 THR A C 1
ATOM 1345 O O . THR A 1 184 ? 4.249 8.602 17.438 1.00 89.88 184 THR A O 1
ATOM 1348 N N . TYR A 1 185 ? 3.404 9.930 15.837 1.00 84.50 185 TYR A N 1
ATOM 1349 C CA . TYR A 1 185 ? 3.798 9.158 14.670 1.00 84.50 185 TYR A CA 1
ATOM 1350 C C . TYR A 1 185 ? 5.057 9.729 14.029 1.00 84.50 185 TYR A C 1
ATOM 1352 O O . TYR A 1 185 ? 5.223 10.946 13.991 1.00 84.50 185 TYR A O 1
ATOM 1360 N N . LYS A 1 186 ? 5.912 8.871 13.465 1.00 83.75 186 LYS A N 1
ATOM 1361 C CA . LYS A 1 186 ? 7.097 9.279 12.704 1.00 83.75 186 LYS A CA 1
ATOM 1362 C C . LYS A 1 186 ? 7.066 8.821 11.262 1.00 83.75 186 LYS A C 1
ATOM 1364 O O . LYS A 1 186 ? 6.822 7.651 10.967 1.00 83.75 186 LYS A O 1
ATOM 1369 N N . PHE A 1 187 ? 7.450 9.742 10.389 1.00 79.94 187 PHE A N 1
ATOM 1370 C CA . PHE A 1 187 ? 7.511 9.565 8.946 1.00 79.94 187 PHE A CA 1
ATOM 1371 C C . PHE A 1 187 ? 8.877 9.999 8.414 1.00 79.94 187 PHE A C 1
ATOM 1373 O O . PHE A 1 187 ? 9.499 10.921 8.941 1.00 79.94 187 PHE A O 1
ATOM 1380 N N . LEU A 1 188 ? 9.362 9.332 7.365 1.00 79.88 188 LEU A N 1
ATOM 1381 C CA . LEU A 1 188 ? 10.594 9.743 6.682 1.00 79.88 188 LEU A CA 1
ATOM 1382 C C . LEU A 1 188 ? 10.344 10.875 5.684 1.00 79.88 188 LEU A C 1
ATOM 1384 O O . LEU A 1 188 ? 11.251 11.663 5.434 1.00 79.88 188 LEU A O 1
ATOM 1388 N N . THR A 1 189 ? 9.138 10.960 5.120 1.00 78.38 189 THR A N 1
ATOM 1389 C CA . THR A 1 189 ? 8.800 11.942 4.087 1.00 78.38 189 THR A CA 1
ATOM 1390 C C . THR A 1 189 ? 7.743 12.926 4.577 1.00 78.38 189 THR A C 1
ATOM 1392 O O . THR A 1 189 ? 6.927 12.618 5.446 1.00 78.38 189 THR A O 1
ATOM 1395 N N . GLU A 1 190 ? 7.765 14.128 4.001 1.00 79.50 190 GLU A N 1
ATOM 1396 C CA . GLU A 1 190 ? 6.762 15.161 4.271 1.00 79.50 190 GLU A CA 1
ATOM 1397 C C . GLU A 1 190 ? 5.378 14.757 3.755 1.00 79.50 190 GLU A C 1
ATOM 1399 O O . GLU A 1 190 ? 4.371 15.054 4.398 1.00 79.50 190 GLU A O 1
ATOM 1404 N N . ALA A 1 191 ? 5.340 14.066 2.611 1.00 75.19 191 ALA A N 1
ATOM 1405 C CA . ALA A 1 191 ? 4.110 13.619 1.972 1.00 75.19 191 ALA A CA 1
ATOM 1406 C C . ALA A 1 191 ? 3.354 12.620 2.860 1.00 75.19 191 ALA A C 1
ATOM 1408 O O . ALA A 1 191 ? 2.171 12.812 3.115 1.00 75.19 191 ALA A O 1
ATOM 1409 N N . ASP A 1 192 ? 4.040 11.622 3.425 1.00 70.38 192 ASP A N 1
ATOM 1410 C CA . ASP A 1 192 ? 3.389 10.639 4.305 1.00 70.38 192 ASP A CA 1
ATOM 1411 C C . ASP A 1 192 ? 2.897 11.283 5.611 1.00 70.38 192 ASP A C 1
ATOM 1413 O O . ASP A 1 192 ? 1.821 10.958 6.120 1.00 70.38 192 ASP A O 1
ATOM 1417 N N . ALA A 1 193 ? 3.667 12.237 6.145 1.00 71.75 193 ALA A N 1
ATOM 1418 C CA . ALA A 1 193 ? 3.260 13.006 7.315 1.00 71.75 193 ALA A CA 1
ATOM 1419 C C . ALA A 1 193 ? 2.020 13.870 7.025 1.00 71.75 193 ALA A C 1
ATOM 1421 O O . ALA A 1 193 ? 1.147 13.991 7.884 1.00 71.75 193 ALA A O 1
ATOM 1422 N N . TYR A 1 194 ? 1.921 14.446 5.823 1.00 75.56 194 TYR A N 1
ATOM 1423 C CA . TYR A 1 194 ? 0.748 15.206 5.390 1.00 75.56 194 TYR A CA 1
ATOM 1424 C C . TYR A 1 194 ? -0.505 14.333 5.292 1.00 75.56 194 TYR A C 1
ATOM 1426 O O . TYR A 1 194 ? -1.548 14.709 5.818 1.00 75.56 194 TYR A O 1
ATOM 1434 N N . GLU A 1 195 ? -0.408 13.150 4.681 1.00 78.88 195 GLU A N 1
ATOM 1435 C CA . GLU A 1 195 ? -1.542 12.222 4.578 1.00 78.88 195 GLU A CA 1
ATOM 1436 C C . GLU A 1 195 ? -2.029 11.766 5.966 1.00 78.88 195 GLU A C 1
ATOM 1438 O O . GLU A 1 195 ? -3.231 11.619 6.196 1.00 78.88 195 GLU A O 1
ATOM 1443 N N . CYS A 1 196 ? -1.116 11.615 6.935 1.00 79.19 196 CYS A N 1
ATOM 1444 C CA . CYS A 1 196 ? -1.476 11.354 8.331 1.00 79.19 196 CYS A CA 1
ATOM 1445 C C . CYS A 1 196 ? -2.261 12.504 8.969 1.00 79.19 196 CYS A C 1
ATOM 1447 O O . CYS A 1 196 ? -3.282 12.269 9.619 1.00 79.19 196 CYS A O 1
ATOM 1449 N N . GLU A 1 197 ? -1.794 13.739 8.789 1.00 80.88 197 GLU A N 1
ATOM 1450 C CA . GLU A 1 197 ? -2.493 14.935 9.263 1.00 80.88 197 GLU A CA 1
ATOM 1451 C C . GLU A 1 197 ? -3.887 15.039 8.626 1.00 80.88 197 GLU A C 1
ATOM 1453 O O . GLU A 1 197 ? -4.874 15.286 9.323 1.00 80.88 197 GLU A O 1
ATOM 1458 N N . LEU A 1 198 ? -3.987 14.785 7.318 1.00 80.62 198 LEU A N 1
ATOM 1459 C CA . LEU A 1 198 ? -5.238 14.843 6.570 1.00 80.62 198 LEU A CA 1
ATOM 1460 C C . LEU A 1 198 ? -6.234 13.769 7.027 1.00 80.62 198 LEU A C 1
ATOM 1462 O O . LEU A 1 198 ? -7.410 14.080 7.214 1.00 80.62 198 LEU A O 1
ATOM 1466 N N . MET A 1 199 ? -5.769 12.538 7.273 1.00 81.56 199 MET A N 1
ATOM 1467 C CA . MET A 1 199 ? -6.593 11.475 7.858 1.00 81.56 199 MET A CA 1
ATOM 1468 C C . MET A 1 199 ? -7.209 11.923 9.183 1.00 81.56 199 MET A C 1
ATOM 1470 O O . MET A 1 199 ? -8.421 11.820 9.367 1.00 81.56 199 MET A O 1
ATOM 1474 N N . HIS A 1 200 ? -6.379 12.404 10.111 1.00 85.38 200 HIS A N 1
ATOM 1475 C CA . HIS A 1 200 ? -6.833 12.771 11.450 1.00 85.38 200 HIS A CA 1
ATOM 1476 C C . HIS A 1 200 ? -7.675 14.052 11.445 1.00 85.38 200 HIS A C 1
ATOM 1478 O O . HIS A 1 200 ? -8.485 14.257 12.339 1.00 85.38 200 HIS A O 1
ATOM 1484 N N . SER A 1 201 ? -7.539 14.899 10.425 1.00 79.38 201 SER A N 1
ATOM 1485 C CA . SER A 1 201 ? -8.407 16.067 10.232 1.00 79.38 201 SER A CA 1
ATOM 1486 C C . SER A 1 201 ? -9.786 15.699 9.665 1.00 79.38 201 SER A C 1
ATOM 1488 O O . SER A 1 201 ? -10.681 16.544 9.608 1.00 79.38 201 SER A O 1
ATOM 1490 N N . GLY A 1 202 ? -9.963 14.454 9.216 1.00 76.00 202 GLY A N 1
ATOM 1491 C CA . GLY A 1 202 ? -11.221 13.938 8.695 1.00 76.00 202 GLY A CA 1
ATOM 1492 C C . GLY A 1 202 ? -12.285 13.714 9.772 1.00 76.00 202 GLY A C 1
ATOM 1493 O O . GLY A 1 202 ? -12.044 13.785 10.974 1.00 76.00 202 GLY A O 1
ATOM 1494 N N . THR A 1 203 ? -13.505 13.416 9.326 1.00 75.31 203 THR A N 1
ATOM 1495 C CA . THR A 1 203 ? -14.632 13.109 10.215 1.00 75.31 203 THR A CA 1
ATOM 1496 C C . THR A 1 203 ? -14.835 11.598 10.272 1.00 75.31 203 THR A C 1
ATOM 1498 O O . THR A 1 203 ? -15.239 10.993 9.282 1.00 75.31 203 THR A O 1
ATOM 1501 N N . GLY A 1 204 ? -14.561 10.973 11.417 1.00 75.69 204 GLY A N 1
ATOM 1502 C CA . GLY A 1 204 ? -14.770 9.536 11.582 1.00 75.69 204 GLY A CA 1
ATOM 1503 C C . GLY A 1 204 ? -14.161 8.964 12.857 1.00 75.69 204 GLY A C 1
ATOM 1504 O O . GLY A 1 204 ? -13.350 9.607 13.521 1.00 75.69 204 GLY A O 1
ATOM 1505 N N . VAL A 1 205 ? -14.569 7.737 13.187 1.00 79.25 205 VAL A N 1
ATOM 1506 C CA . VAL A 1 205 ? -13.923 6.928 14.226 1.00 79.25 205 VAL A CA 1
ATOM 1507 C C . VAL A 1 205 ? -12.750 6.193 13.592 1.00 79.25 205 VAL A C 1
ATOM 1509 O O . VAL A 1 205 ? -12.924 5.445 12.629 1.00 79.25 205 VAL A O 1
ATOM 1512 N N . LEU A 1 206 ? -11.561 6.400 14.144 1.00 84.06 206 LEU A N 1
ATOM 1513 C CA . LEU A 1 206 ? -10.325 5.762 13.716 1.00 84.06 206 LEU A CA 1
ATOM 1514 C C . LEU A 1 206 ? -10.040 4.541 14.588 1.00 84.06 206 LEU A C 1
ATOM 1516 O O . LEU A 1 206 ? -10.452 4.471 15.747 1.00 84.06 206 LEU A O 1
ATOM 1520 N N . LYS A 1 207 ? -9.325 3.564 14.032 1.00 85.44 207 LYS A N 1
ATOM 1521 C CA . LYS A 1 207 ? -8.859 2.390 14.772 1.00 85.44 207 LYS A CA 1
ATOM 1522 C C . LYS A 1 207 ? -7.346 2.406 14.829 1.00 85.44 207 LYS A C 1
ATOM 1524 O O . LYS A 1 207 ? -6.684 2.479 13.801 1.00 85.44 207 LYS A O 1
ATOM 1529 N N . PHE A 1 208 ? -6.818 2.304 16.037 1.00 82.19 208 PHE A N 1
ATOM 1530 C CA . PHE A 1 208 ? -5.401 2.118 16.275 1.00 82.19 208 PHE A CA 1
ATOM 1531 C C . PHE A 1 208 ? -5.138 0.660 16.634 1.00 82.19 208 PHE A C 1
ATOM 1533 O O . PHE A 1 208 ? -5.854 0.077 17.453 1.00 82.19 208 PHE A O 1
ATOM 1540 N N . ARG A 1 209 ? -4.110 0.073 16.022 1.00 77.44 209 ARG A N 1
ATOM 1541 C CA . ARG A 1 209 ? -3.629 -1.281 16.294 1.00 77.44 209 ARG A CA 1
ATOM 1542 C C . ARG A 1 209 ? -2.118 -1.314 16.089 1.00 77.44 209 ARG A C 1
ATOM 1544 O O . ARG A 1 209 ? -1.616 -0.715 15.146 1.00 77.44 209 ARG A O 1
ATOM 1551 N N . ASP A 1 210 ? -1.433 -2.047 16.956 1.00 73.44 210 ASP A N 1
ATOM 1552 C CA . ASP A 1 210 ? -0.009 -2.343 16.850 1.00 73.44 210 ASP A CA 1
ATOM 1553 C C . ASP A 1 210 ? 0.181 -3.844 17.112 1.00 73.44 210 ASP A C 1
ATOM 1555 O O . ASP A 1 210 ? -0.369 -4.383 18.076 1.00 73.44 210 ASP A O 1
ATOM 1559 N N . ASP A 1 211 ? 0.903 -4.535 16.231 1.00 69.12 211 ASP A N 1
ATOM 1560 C CA . ASP A 1 211 ? 1.091 -5.988 16.332 1.00 69.12 211 ASP A CA 1
ATOM 1561 C C . ASP A 1 211 ? 2.156 -6.390 17.370 1.00 69.12 211 ASP A C 1
ATOM 1563 O O . ASP A 1 211 ? 2.187 -7.539 17.809 1.00 69.12 211 ASP A O 1
ATOM 1567 N N . HIS A 1 212 ? 2.999 -5.453 17.808 1.00 64.81 212 HIS A N 1
ATOM 1568 C CA . HIS A 1 212 ? 4.008 -5.668 18.847 1.00 64.81 212 HIS A CA 1
ATOM 1569 C C . HIS A 1 212 ? 3.509 -5.203 20.220 1.00 64.81 212 HIS A C 1
ATOM 1571 O O . HIS A 1 212 ? 3.823 -5.815 21.241 1.00 64.81 212 HIS A O 1
ATOM 1577 N N . LEU A 1 213 ? 2.704 -4.139 20.254 1.00 69.88 213 LEU A N 1
ATOM 1578 C CA . LEU A 1 213 ? 2.085 -3.591 21.457 1.00 69.88 213 LEU A CA 1
ATOM 1579 C C . LEU A 1 213 ? 0.585 -3.898 21.462 1.00 69.88 213 LEU A C 1
ATOM 1581 O O . LEU A 1 213 ? -0.261 -3.035 21.265 1.00 69.88 213 LEU A O 1
ATOM 1585 N N . THR A 1 214 ? 0.219 -5.147 21.733 1.00 74.00 214 THR A N 1
ATOM 1586 C CA . THR A 1 214 ? -1.176 -5.604 21.590 1.00 74.00 214 THR A CA 1
ATOM 1587 C C . THR A 1 214 ? -2.171 -4.948 22.558 1.00 74.00 214 THR A C 1
ATOM 1589 O O . THR A 1 214 ? -3.380 -5.014 22.342 1.00 74.00 214 THR A O 1
ATOM 1592 N N . THR A 1 215 ? -1.698 -4.295 23.622 1.00 76.81 215 THR A N 1
ATOM 1593 C CA . THR A 1 215 ? -2.542 -3.688 24.665 1.00 76.81 215 THR A CA 1
ATOM 1594 C C . THR A 1 215 ? -3.009 -2.270 24.346 1.00 76.81 215 THR A C 1
ATOM 1596 O O . THR A 1 215 ? -3.900 -1.766 25.029 1.00 76.81 215 THR A O 1
ATOM 1599 N N . ILE A 1 216 ? -2.436 -1.612 23.331 1.00 80.69 216 ILE A N 1
ATOM 1600 C CA . ILE A 1 216 ? -2.755 -0.208 23.027 1.00 80.69 216 ILE A CA 1
ATOM 1601 C C . ILE A 1 216 ? -3.870 -0.052 21.991 1.00 80.69 216 ILE A C 1
ATOM 1603 O O . ILE A 1 216 ? -4.367 1.061 21.824 1.00 80.69 216 ILE A O 1
ATOM 1607 N N . GLY A 1 217 ? -4.310 -1.146 21.362 1.00 83.19 217 GLY A N 1
ATOM 1608 C CA . GLY A 1 217 ? -5.363 -1.119 20.350 1.00 83.19 217 GLY A CA 1
ATOM 1609 C C . GLY A 1 217 ? -6.671 -0.499 20.859 1.00 83.19 217 GLY A C 1
ATOM 1610 O O . GLY A 1 217 ? -7.064 -0.723 22.007 1.00 83.19 217 GLY A O 1
ATOM 1611 N N . MET A 1 218 ? -7.319 0.319 20.025 1.00 87.62 218 MET A N 1
ATOM 1612 C CA . MET A 1 218 ? -8.558 1.034 20.365 1.00 87.62 218 MET A CA 1
ATOM 1613 C C . MET A 1 218 ? -9.283 1.588 19.146 1.00 87.62 218 MET A C 1
ATOM 1615 O O . MET A 1 218 ? -8.677 1.814 18.101 1.00 87.62 218 MET A O 1
ATOM 1619 N N . ALA A 1 219 ? -10.566 1.893 19.322 1.00 88.50 219 ALA A N 1
ATOM 1620 C CA . ALA A 1 219 ? -11.252 2.877 18.500 1.00 88.50 219 ALA A CA 1
ATOM 1621 C C . ALA A 1 219 ? -11.168 4.251 19.178 1.00 88.50 219 ALA A C 1
ATOM 1623 O O . ALA A 1 219 ? -11.330 4.355 20.394 1.00 88.50 219 ALA A O 1
ATOM 1624 N N . TYR A 1 220 ? -10.894 5.302 18.416 1.00 89.88 220 TYR A N 1
ATOM 1625 C CA . TYR A 1 220 ? -10.717 6.653 18.940 1.00 89.88 220 TYR A CA 1
ATOM 1626 C C . TYR A 1 220 ? -11.190 7.707 17.944 1.00 89.88 220 TYR A C 1
ATOM 1628 O O . TYR A 1 220 ? -11.368 7.441 16.757 1.00 89.88 220 TYR A O 1
ATOM 1636 N N . VAL A 1 221 ? -11.373 8.922 18.443 1.00 89.75 221 VAL A N 1
ATOM 1637 C CA . VAL A 1 221 ? -11.527 10.127 17.631 1.00 89.75 221 VAL A CA 1
ATOM 1638 C C . VAL A 1 221 ? -10.426 11.121 17.999 1.00 89.75 221 VAL A C 1
ATOM 1640 O O . VAL A 1 221 ? -10.028 11.177 19.170 1.00 89.75 221 VAL A O 1
ATOM 1643 N N . PRO A 1 222 ? -9.915 11.900 17.037 1.00 90.62 222 PRO A N 1
ATOM 1644 C CA . PRO A 1 222 ? -9.108 13.076 17.332 1.00 90.62 222 PRO A CA 1
ATOM 1645 C C . PRO A 1 222 ? -9.909 14.044 18.215 1.00 90.62 222 PRO A C 1
ATOM 1647 O O . PRO A 1 222 ? -11.052 14.378 17.907 1.00 90.62 222 PRO A O 1
ATOM 1650 N N . ASP A 1 223 ? -9.326 14.454 19.338 1.00 91.62 223 ASP A N 1
ATOM 1651 C CA . ASP A 1 223 ? -9.945 15.324 20.341 1.00 91.62 223 ASP A CA 1
ATOM 1652 C C . ASP A 1 223 ? -8.896 16.296 20.884 1.00 91.62 223 ASP A C 1
ATOM 1654 O O . ASP A 1 223 ? -8.130 15.972 21.792 1.00 91.62 223 ASP A O 1
ATOM 1658 N N . GLY A 1 224 ? -8.830 17.482 20.280 1.00 91.44 224 GLY A N 1
ATOM 1659 C CA . GLY A 1 224 ? -7.824 18.498 20.576 1.00 91.44 224 GLY A CA 1
ATOM 1660 C C . GLY A 1 224 ? -7.029 18.889 19.333 1.00 91.44 224 GLY A C 1
ATOM 1661 O O . GLY A 1 224 ? -7.606 19.157 18.282 1.00 91.44 224 GLY A O 1
ATOM 1662 N N . SER A 1 225 ? -5.705 18.977 19.467 1.00 91.44 225 SER A N 1
ATOM 1663 C CA . SER A 1 225 ? -4.812 19.423 18.396 1.00 91.44 225 SER A CA 1
ATOM 1664 C C . SER A 1 225 ? -4.230 18.270 17.583 1.00 91.44 225 SER A C 1
ATOM 1666 O O . SER A 1 225 ? -3.853 17.233 18.133 1.00 91.44 225 SER A O 1
ATOM 1668 N N . ILE A 1 226 ? -4.063 18.523 16.286 1.00 92.31 226 ILE A N 1
ATOM 1669 C CA . ILE A 1 226 ? -3.231 17.739 15.373 1.00 92.31 226 ILE A CA 1
ATOM 1670 C C . ILE A 1 226 ? -2.062 18.639 14.982 1.00 92.31 226 ILE A C 1
ATOM 1672 O O . ILE A 1 226 ? -2.277 19.771 14.551 1.00 92.31 226 ILE A O 1
ATOM 1676 N N . THR A 1 227 ? -0.833 18.170 15.168 1.00 94.94 227 THR A N 1
ATOM 1677 C CA . THR A 1 227 ? 0.373 18.927 14.822 1.00 94.94 227 THR A CA 1
ATOM 1678 C C . THR A 1 227 ? 1.282 18.101 13.933 1.00 94.94 227 THR A C 1
ATOM 1680 O O . THR A 1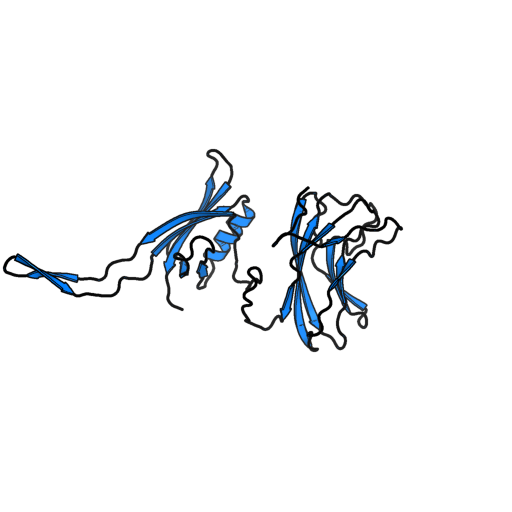 227 ? 1.378 16.886 14.096 1.00 94.94 227 THR A O 1
ATOM 1683 N N . ARG A 1 228 ? 1.973 18.765 13.002 1.00 93.50 228 ARG A N 1
ATOM 1684 C CA . ARG A 1 228 ? 3.023 18.176 12.171 1.00 93.50 228 ARG A CA 1
ATOM 1685 C C . ARG A 1 228 ? 4.284 19.021 12.274 1.00 93.50 228 ARG A C 1
ATOM 1687 O O . ARG A 1 228 ? 4.236 20.234 12.092 1.00 93.50 228 ARG A O 1
ATOM 1694 N N . GLU A 1 229 ? 5.403 18.374 12.560 1.00 94.31 229 GLU A N 1
ATOM 1695 C CA . GLU A 1 229 ? 6.681 19.026 12.833 1.00 94.31 229 GLU A CA 1
ATOM 1696 C C . GLU A 1 229 ? 7.820 18.314 12.100 1.00 94.31 229 GLU A C 1
ATOM 1698 O O . GLU A 1 229 ? 7.884 17.083 12.069 1.00 94.31 229 GLU A O 1
ATOM 1703 N N . LEU A 1 230 ? 8.736 19.089 11.518 1.00 91.25 230 LEU A N 1
ATOM 1704 C CA . LEU A 1 230 ? 9.997 18.578 10.994 1.00 91.25 230 LEU A CA 1
ATOM 1705 C C . LEU A 1 230 ? 11.023 18.537 12.128 1.00 91.25 230 LEU A C 1
ATOM 1707 O O . LEU A 1 230 ? 11.456 19.581 12.611 1.00 91.25 230 LEU A O 1
ATOM 1711 N N . ASN A 1 231 ? 11.460 17.342 12.511 1.00 87.44 231 ASN A N 1
ATOM 1712 C CA . ASN A 1 231 ? 12.578 17.190 13.425 1.00 87.44 231 ASN A CA 1
ATOM 1713 C C . ASN A 1 231 ? 13.893 17.242 12.635 1.00 87.44 231 ASN A C 1
ATOM 1715 O O . ASN A 1 231 ? 14.127 16.433 11.733 1.00 87.44 231 ASN A O 1
ATOM 1719 N N . VAL A 1 232 ? 14.742 18.210 12.980 1.00 82.56 232 VAL A N 1
ATOM 1720 C CA . VAL A 1 232 ? 16.065 18.417 12.369 1.00 82.56 232 VAL A CA 1
ATOM 1721 C C . VAL A 1 232 ? 17.221 18.067 13.313 1.00 82.56 232 VAL A C 1
ATOM 1723 O O . VAL A 1 232 ? 18.383 18.168 12.921 1.00 82.56 232 VAL A O 1
ATOM 1726 N N . GLU A 1 233 ? 16.935 17.635 14.544 1.00 69.56 233 GLU A N 1
ATOM 1727 C CA . GLU A 1 233 ? 17.957 17.263 15.519 1.00 69.56 233 GLU A CA 1
ATOM 1728 C C . GLU A 1 233 ? 18.400 15.806 15.315 1.00 69.56 233 GLU A C 1
ATOM 1730 O O . GLU A 1 233 ? 17.702 14.834 15.604 1.00 69.56 233 GLU A O 1
ATOM 1735 N N . GLY A 1 234 ? 19.617 15.641 14.791 1.00 72.00 234 GLY A N 1
ATOM 1736 C CA . GLY A 1 234 ? 20.228 14.337 14.543 1.00 72.00 234 GLY A CA 1
ATOM 1737 C C . GLY A 1 234 ? 19.880 13.779 13.165 1.00 72.00 234 GLY A C 1
ATOM 1738 O O . GLY A 1 234 ? 20.665 13.922 12.230 1.00 72.00 234 GLY A O 1
ATOM 1739 N N . ARG A 1 235 ? 18.732 13.107 13.028 1.00 74.12 235 ARG A N 1
ATOM 1740 C CA . ARG A 1 235 ? 18.250 12.601 11.728 1.00 74.12 235 ARG A CA 1
ATOM 1741 C C . ARG A 1 235 ? 17.007 13.373 11.322 1.00 74.12 235 ARG A C 1
ATOM 1743 O O . ARG A 1 235 ? 16.130 13.565 12.147 1.00 74.12 235 ARG A O 1
ATOM 1750 N N . VAL A 1 236 ? 16.925 13.748 10.049 1.00 82.75 236 VAL A N 1
ATOM 1751 C CA . VAL A 1 236 ? 15.760 14.453 9.509 1.00 82.75 236 VAL A CA 1
ATOM 1752 C C . VAL A 1 236 ? 14.587 13.478 9.388 1.00 82.75 236 VAL A C 1
ATOM 1754 O O . VAL A 1 236 ? 14.694 12.472 8.685 1.00 82.75 236 VAL A O 1
ATOM 1757 N N . PHE A 1 237 ? 13.492 13.751 10.094 1.00 84.88 237 PHE A N 1
ATOM 1758 C CA . PHE A 1 237 ? 12.227 13.018 9.991 1.00 84.88 237 PHE A CA 1
ATOM 1759 C C . PHE A 1 237 ? 11.057 13.916 10.398 1.00 84.88 237 PHE A C 1
ATOM 1761 O O . PHE A 1 237 ? 11.238 14.944 11.043 1.00 84.88 237 PHE A O 1
ATOM 1768 N N . TRP A 1 238 ? 9.847 13.506 10.046 1.00 86.88 238 TRP A N 1
ATOM 1769 C CA . TRP A 1 238 ? 8.619 14.211 10.387 1.00 86.88 238 TRP A CA 1
ATOM 1770 C C . TRP A 1 238 ? 7.916 13.535 11.555 1.00 86.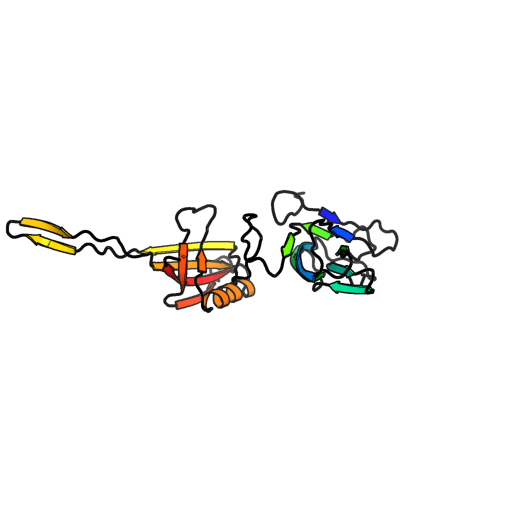88 238 TRP A C 1
ATOM 1772 O O . TRP A 1 238 ? 7.858 12.305 11.616 1.00 86.88 238 TRP A O 1
ATOM 1782 N N . LEU A 1 239 ? 7.369 14.339 12.460 1.00 90.56 239 LEU A N 1
ATOM 1783 C CA . LEU A 1 239 ? 6.504 13.905 13.547 1.00 90.56 239 LEU A CA 1
ATOM 1784 C C . LEU A 1 239 ? 5.090 14.425 13.320 1.00 90.56 239 LEU A C 1
ATOM 1786 O O . LEU A 1 239 ? 4.912 15.586 12.961 1.00 90.56 239 LEU A O 1
ATOM 1790 N N . VAL A 1 240 ? 4.094 13.580 13.565 1.00 89.88 240 VAL A N 1
ATOM 1791 C CA . VAL A 1 240 ? 2.689 13.993 13.645 1.00 89.88 240 VAL A CA 1
ATOM 1792 C C . VAL A 1 240 ? 2.163 13.613 15.016 1.00 89.88 240 VAL A C 1
ATOM 1794 O O . VAL A 1 240 ? 2.245 12.443 15.383 1.00 89.88 240 VAL A O 1
ATOM 1797 N N . SER A 1 241 ? 1.644 14.577 15.773 1.00 93.88 241 SER A N 1
ATOM 1798 C CA . SER A 1 241 ? 1.053 14.334 17.092 1.00 93.88 241 SER A CA 1
ATOM 1799 C C . SER A 1 241 ? -0.443 14.615 17.077 1.00 93.88 241 SER A C 1
ATOM 1801 O O . SER A 1 241 ? -0.878 15.653 16.584 1.00 93.88 241 SER A O 1
ATOM 1803 N N . VAL A 1 242 ? -1.225 13.686 17.620 1.00 92.88 242 VAL A N 1
ATOM 1804 C CA . VAL A 1 242 ? -2.690 13.714 17.591 1.00 92.88 242 VAL A CA 1
ATOM 1805 C C . VAL A 1 242 ? -3.215 13.502 19.001 1.00 92.88 242 VAL A C 1
ATOM 1807 O O . VAL A 1 242 ?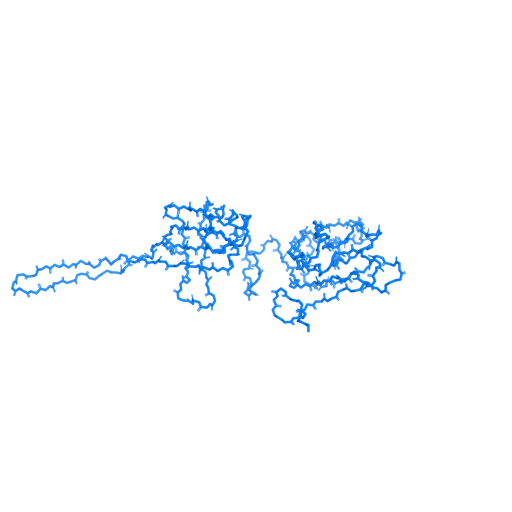 -3.041 12.423 19.571 1.00 92.88 242 VAL A O 1
ATOM 1810 N N . ALA A 1 243 ? -3.882 14.515 19.551 1.00 94.94 243 ALA A N 1
ATOM 1811 C CA . ALA A 1 243 ? -4.656 14.349 20.774 1.00 94.94 243 ALA A CA 1
ATOM 1812 C C . ALA A 1 243 ? -5.897 13.484 20.487 1.00 94.94 243 ALA A C 1
ATOM 1814 O O . ALA A 1 243 ? -6.591 13.707 19.494 1.00 94.94 243 ALA A O 1
ATOM 1815 N N . PHE A 1 244 ? -6.170 12.483 21.323 1.00 93.25 244 PHE A N 1
ATOM 1816 C CA . PHE A 1 244 ? -7.222 11.498 21.088 1.00 93.25 244 PHE A CA 1
ATOM 1817 C C . PHE A 1 244 ? -8.141 11.294 22.291 1.00 93.25 244 PHE A C 1
ATOM 1819 O O . PHE A 1 244 ? -7.751 11.452 23.453 1.00 93.25 244 PHE A O 1
ATOM 1826 N N . ARG A 1 245 ? -9.349 10.809 21.986 1.00 93.56 245 ARG A N 1
ATOM 1827 C CA . ARG A 1 245 ? -10.279 10.201 22.937 1.00 93.56 245 ARG A CA 1
ATOM 1828 C C . ARG A 1 245 ? -10.743 8.840 22.429 1.00 93.56 245 ARG A C 1
ATOM 1830 O O . ARG A 1 245 ? -11.277 8.733 21.329 1.00 93.56 245 ARG A O 1
ATOM 1837 N N . GLU A 1 246 ? -10.540 7.805 23.236 1.00 91.81 246 GLU A N 1
ATOM 1838 C CA . GLU A 1 246 ? -11.041 6.451 22.994 1.00 91.81 246 GLU A CA 1
ATOM 1839 C C . GLU A 1 246 ? -12.575 6.443 23.052 1.00 91.81 246 GLU A C 1
ATOM 1841 O O . GLU A 1 246 ? -13.189 7.116 23.885 1.00 91.81 246 GLU A O 1
ATOM 1846 N N . VAL A 1 247 ? -13.194 5.676 22.155 1.00 89.81 247 VAL A N 1
ATOM 1847 C CA . VAL A 1 247 ? -14.649 5.537 22.021 1.00 89.81 247 VAL A CA 1
ATOM 1848 C C . VAL A 1 247 ? -15.041 4.063 21.936 1.00 89.81 247 VAL A C 1
ATOM 1850 O O . VAL A 1 247 ? -14.244 3.215 21.538 1.00 89.81 247 VAL A O 1
ATOM 1853 N N . ILE A 1 248 ? -16.281 3.757 22.317 1.00 86.81 248 ILE A N 1
ATOM 1854 C CA . ILE A 1 248 ? -16.883 2.431 22.131 1.00 86.81 248 ILE A CA 1
ATOM 1855 C C . ILE A 1 248 ? -17.658 2.466 20.812 1.00 86.81 248 ILE A C 1
ATOM 1857 O O . ILE A 1 248 ? -18.419 3.407 20.582 1.00 86.81 248 ILE A O 1
ATOM 1861 N N . VAL A 1 249 ? -17.453 1.458 19.966 1.00 67.06 249 VAL A N 1
ATOM 1862 C CA . VAL A 1 249 ? -18.118 1.272 18.663 1.00 67.06 249 VAL A CA 1
ATOM 1863 C C . VAL A 1 249 ? -18.743 -0.106 18.590 1.00 67.06 249 VAL A C 1
ATOM 1865 O O . VAL A 1 249 ? -18.148 -1.038 19.178 1.00 67.06 249 VAL A O 1
#

Radius of gyration: 24.81 Å; chains: 1; bounding box: 43×38×92 Å

pLDDT: mean 81.1, std 14.71, range [35.0, 97.0]

Secondary structure (DSSP, 8-state):
-PPP-SSTT--EEE---SSS----EEEE--TT--TT-EEEEEEEEEESS----TT--TTTT-EEEEETTTTEEEEPPPPPSSTTEEEEEEEEEE--SS--EEEEE-----TT--EEEEEEEEEETT------SS----SS-----SEEEEEEEE-----EEEEETTTEEEEE--PPPPPEEEEEEEESSHHHHHHHHHHHTSSS-EEE--SS-TTS-EEEEEEEEEEEEEE-SSS-EEEEEEEEEEE--

Organism: NCBI:txid145483

Foldseek 3Di:
DQEDAPDDRDWDKFFAPLPPDQFGWDWDDDPPADAQFKKKKKKKKWFQAQDDAPQFDPQAQWWWWADPVVRDIWIWDHFDRHHGGIDMTMTMDGHHPDGITIIGGNRGSHRVRMMTIYDIDMGTPPDPDDDPPVDDDPPLLDQDFPDFPDDDKDWAFPKDWDADPPGDIDIDHDDIFFIWTKTKGKFADPVSLVSVLVSLVDDDWDWDADPVCHPPTATKHFDDDWDKDFDPPPDTIIMIMTTITGDDD